Protein AF-A0A845LPB5-F1 (afdb_monomer_lite)

Radius of gyration: 17.61 Å; chains: 1; bounding box: 42×52×46 Å

pLDDT: mean 91.01, std 12.69, range [33.41, 98.81]

Structure (mmCIF, N/CA/C/O backbone):
data_AF-A0A845LPB5-F1
#
_entry.id   AF-A0A845LPB5-F1
#
loop_
_atom_site.group_PDB
_atom_site.id
_atom_site.type_symbol
_atom_site.label_atom_id
_atom_site.label_alt_id
_atom_site.label_comp_id
_atom_site.label_asym_id
_atom_site.label_entity_id
_atom_site.label_seq_id
_atom_site.pdbx_PDB_ins_code
_atom_site.Cartn_x
_atom_site.Cartn_y
_atom_site.Cartn_z
_atom_site.occupancy
_atom_site.B_iso_or_equiv
_atom_site.auth_seq_id
_atom_site.auth_comp_id
_atom_site.auth_asym_id
_atom_site.auth_atom_id
_atom_site.pdbx_PDB_model_num
ATOM 1 N N . MET A 1 1 ? -1.630 33.273 0.668 1.00 34.94 1 MET A N 1
ATOM 2 C CA . MET A 1 1 ? -2.580 32.586 1.562 1.00 34.94 1 MET A CA 1
ATOM 3 C C . MET A 1 1 ? -3.634 31.962 0.665 1.00 34.94 1 MET A C 1
ATOM 5 O O . MET A 1 1 ? -4.550 32.654 0.253 1.00 34.94 1 MET A O 1
ATOM 9 N N . PHE A 1 2 ? -3.402 30.724 0.232 1.00 33.41 2 PHE A N 1
ATOM 10 C CA . PHE A 1 2 ? -4.344 29.956 -0.581 1.00 33.41 2 PHE A CA 1
ATOM 11 C C . PHE A 1 2 ? -4.659 28.694 0.215 1.00 33.41 2 PHE A C 1
ATOM 13 O O . PHE A 1 2 ? -3.790 27.838 0.361 1.00 33.41 2 PHE A O 1
ATOM 20 N N . ASP A 1 3 ? -5.860 28.638 0.786 1.00 35.84 3 ASP A N 1
ATOM 21 C CA . ASP A 1 3 ? -6.420 27.406 1.334 1.00 35.84 3 ASP A CA 1
ATOM 22 C C . ASP A 1 3 ? -6.853 26.537 0.151 1.00 35.84 3 ASP A C 1
ATOM 24 O O . ASP A 1 3 ? -7.754 26.897 -0.611 1.00 35.84 3 ASP A O 1
ATOM 28 N N . ILE A 1 4 ? -6.167 25.411 -0.032 1.00 41.59 4 ILE A N 1
ATOM 29 C CA . ILE A 1 4 ? -6.581 24.357 -0.954 1.00 41.59 4 ILE A CA 1
ATOM 30 C C . ILE A 1 4 ? -7.762 23.659 -0.278 1.00 41.59 4 ILE A C 1
ATOM 32 O O . ILE A 1 4 ? -7.587 22.893 0.669 1.00 41.59 4 ILE A O 1
ATOM 36 N N . LEU A 1 5 ? -8.976 23.962 -0.736 1.00 38.16 5 LEU A N 1
ATOM 37 C CA . LEU A 1 5 ? -10.185 23.251 -0.331 1.00 38.16 5 LEU A CA 1
ATOM 38 C C . LEU A 1 5 ? -10.078 21.799 -0.812 1.00 38.16 5 LEU A C 1
ATOM 40 O O . LEU A 1 5 ? -10.318 21.497 -1.980 1.00 38.16 5 LEU A O 1
ATOM 44 N N . GLY A 1 6 ? -9.676 20.910 0.097 1.00 45.50 6 GLY A N 1
ATOM 45 C CA . GLY A 1 6 ? -9.754 19.467 -0.102 1.00 45.50 6 GLY A CA 1
ATOM 46 C C . GLY A 1 6 ? -11.208 18.995 -0.266 1.00 45.50 6 GLY A C 1
ATOM 47 O O . GLY A 1 6 ? -12.142 19.716 0.101 1.00 45.50 6 GLY A O 1
ATOM 48 N N . PRO A 1 7 ? -11.422 17.793 -0.825 1.00 40.03 7 PRO A N 1
ATOM 49 C CA . PRO A 1 7 ? -12.756 17.256 -1.083 1.00 40.03 7 PRO A CA 1
ATOM 50 C C . PRO A 1 7 ? -13.595 17.153 0.200 1.00 40.03 7 PRO A C 1
ATOM 52 O O . PRO A 1 7 ? -13.071 16.926 1.291 1.00 40.03 7 PRO A O 1
ATOM 55 N N . VAL A 1 8 ? -14.916 17.305 0.060 1.00 40.09 8 VAL A N 1
ATOM 56 C CA . VAL A 1 8 ? -15.889 17.198 1.158 1.00 40.09 8 VAL A CA 1
ATOM 57 C C . VAL A 1 8 ? -15.812 15.789 1.758 1.00 40.09 8 VAL A C 1
ATOM 59 O O . VAL A 1 8 ? -16.227 14.816 1.132 1.00 40.09 8 VAL A O 1
ATOM 62 N N . MET A 1 9 ? -15.233 15.669 2.957 1.00 48.91 9 MET A N 1
ATOM 63 C CA . MET A 1 9 ? -15.035 14.387 3.639 1.00 48.91 9 MET A CA 1
ATOM 64 C C . MET A 1 9 ? -16.275 13.972 4.435 1.00 48.91 9 MET A C 1
ATOM 66 O O . MET A 1 9 ? -16.836 14.764 5.192 1.00 48.91 9 MET A O 1
ATOM 70 N N . ILE A 1 10 ? -16.650 12.696 4.330 1.00 46.53 10 ILE A N 1
ATOM 71 C CA . ILE A 1 10 ? -17.660 12.058 5.179 1.00 46.53 10 ILE A CA 1
ATOM 72 C C . ILE A 1 10 ? -16.924 11.428 6.368 1.00 46.53 10 ILE A C 1
ATOM 74 O O . ILE A 1 10 ? -16.517 10.271 6.337 1.00 46.53 10 ILE A O 1
ATOM 78 N N . GLY A 1 11 ? -16.684 12.221 7.414 1.00 51.41 11 GLY A N 1
ATOM 79 C CA . GLY A 1 11 ? -16.078 11.746 8.659 1.00 51.41 11 GLY A CA 1
ATOM 80 C C . GLY A 1 11 ? -15.577 12.886 9.553 1.00 51.41 11 GLY A C 1
ATOM 81 O O . GLY A 1 11 ? -15.167 13.925 9.042 1.00 51.41 11 GLY A O 1
ATOM 82 N N . PRO A 1 12 ? -15.583 12.722 10.887 1.00 57.81 12 PRO A N 1
ATOM 83 C CA . PRO A 1 12 ? -15.216 13.785 11.828 1.00 57.81 12 PRO A CA 1
ATOM 84 C C . PRO A 1 12 ? -13.714 14.127 11.817 1.00 57.81 12 PRO A C 1
ATOM 86 O O . PRO A 1 12 ? -13.323 15.149 12.377 1.00 57.81 12 PRO A O 1
ATOM 89 N N . SER A 1 13 ? -12.862 13.284 11.212 1.00 72.25 13 SER A N 1
ATOM 90 C CA . SER A 1 13 ? -11.403 13.439 11.209 1.00 72.25 13 SER A CA 1
ATOM 91 C C . SER A 1 13 ? -10.760 12.962 9.900 1.00 72.25 13 SER A C 1
ATOM 93 O O . SER A 1 13 ? -10.829 11.787 9.538 1.00 72.25 13 SER A O 1
ATOM 95 N N . SER A 1 14 ? -10.060 13.865 9.208 1.00 78.06 14 SER A N 1
ATOM 96 C CA . SER A 1 14 ? -9.368 13.570 7.945 1.00 78.06 14 SER A CA 1
ATOM 97 C C . SER A 1 14 ? -8.226 12.558 8.089 1.00 78.06 14 SER A C 1
ATOM 99 O O . SER A 1 14 ? -8.000 11.748 7.195 1.00 78.06 14 SER A O 1
ATOM 101 N N . SER A 1 15 ? -7.516 12.541 9.217 1.00 84.19 15 SER A N 1
ATOM 102 C CA . SER A 1 15 ? -6.437 11.574 9.456 1.00 84.19 15 SER A CA 1
ATOM 103 C C . SER A 1 15 ? -6.965 10.196 9.861 1.00 84.19 15 SER A C 1
ATOM 105 O O . SER A 1 15 ? -6.521 9.175 9.339 1.00 84.19 15 SER A O 1
ATOM 107 N N . HIS A 1 16 ? -7.935 10.157 10.775 1.00 91.44 16 HIS A N 1
ATOM 108 C CA . HIS A 1 16 ? -8.458 8.907 11.327 1.00 91.44 16 HIS A CA 1
ATOM 109 C C . HIS A 1 16 ? -9.460 8.199 10.422 1.00 91.44 16 HIS A C 1
ATOM 111 O O . HIS A 1 16 ? -9.640 6.995 10.584 1.00 91.44 16 HIS A O 1
ATOM 117 N N . THR A 1 17 ? -10.100 8.914 9.496 1.00 91.69 17 THR A N 1
ATOM 118 C CA . THR A 1 17 ? -11.054 8.332 8.547 1.00 91.69 17 THR A CA 1
ATOM 119 C C . THR A 1 17 ? -10.465 8.310 7.139 1.00 91.69 17 THR A C 1
ATOM 121 O O . THR A 1 17 ? -10.220 7.230 6.610 1.00 91.69 17 THR A O 1
ATOM 124 N N . ALA A 1 18 ? -10.159 9.464 6.536 1.00 92.69 18 ALA A N 1
ATOM 125 C CA . ALA A 1 18 ? -9.715 9.483 5.139 1.00 92.69 18 ALA A CA 1
ATOM 126 C C . ALA A 1 18 ? -8.319 8.867 4.952 1.00 92.69 18 ALA A C 1
ATOM 128 O O . ALA A 1 18 ? -8.139 7.998 4.099 1.00 92.69 18 ALA A O 1
ATOM 129 N N . GLY A 1 19 ? -7.350 9.235 5.797 1.00 95.06 19 GLY A N 1
ATOM 130 C CA . GLY A 1 19 ? -6.018 8.623 5.779 1.00 95.06 19 GLY A CA 1
ATOM 131 C C . GLY A 1 19 ? -6.071 7.112 6.032 1.00 95.06 19 GLY A C 1
ATOM 132 O O . GLY A 1 19 ? -5.461 6.329 5.309 1.00 95.06 19 GLY A O 1
ATOM 133 N N . ALA A 1 20 ? -6.871 6.684 7.008 1.00 96.81 20 ALA A N 1
ATOM 134 C CA . ALA A 1 20 ? -7.097 5.272 7.306 1.00 96.81 20 ALA A CA 1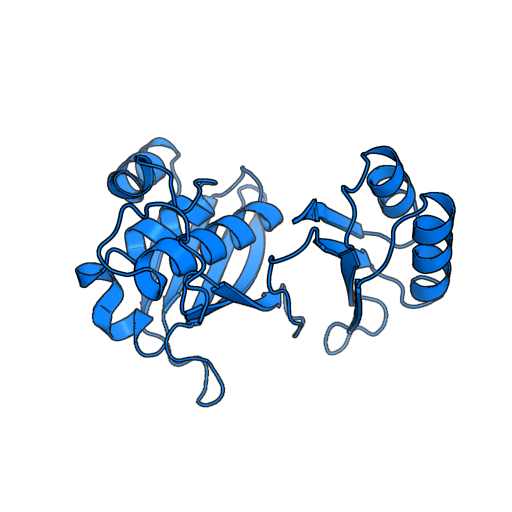
ATOM 135 C C . ALA A 1 20 ? -7.689 4.492 6.114 1.00 96.81 20 ALA A C 1
ATOM 137 O O . ALA A 1 20 ? -7.167 3.436 5.751 1.00 96.81 20 ALA A O 1
ATOM 138 N N . ALA A 1 21 ? -8.718 5.033 5.457 1.00 96.69 21 ALA A N 1
ATOM 139 C CA . ALA A 1 21 ? -9.314 4.430 4.267 1.00 96.69 21 ALA A CA 1
ATOM 140 C C . ALA A 1 21 ? -8.321 4.349 3.099 1.00 96.69 21 ALA A C 1
ATOM 142 O O . ALA A 1 21 ? -8.217 3.301 2.464 1.00 96.69 21 ALA A O 1
ATOM 143 N N . ARG A 1 22 ? -7.524 5.402 2.860 1.00 95.88 22 ARG A N 1
ATOM 144 C CA . ARG A 1 22 ? -6.473 5.393 1.827 1.00 95.88 22 ARG A CA 1
ATOM 145 C C . ARG A 1 22 ? -5.405 4.331 2.100 1.00 95.88 22 ARG A C 1
ATOM 147 O O . ARG A 1 22 ? -5.018 3.628 1.169 1.00 95.88 22 ARG A O 1
ATOM 154 N N . ILE A 1 23 ? -4.967 4.153 3.353 1.00 97.69 23 ILE A N 1
ATOM 155 C CA . ILE A 1 23 ? -4.016 3.084 3.718 1.00 97.69 23 ILE A CA 1
ATOM 156 C C . ILE A 1 23 ? -4.630 1.705 3.442 1.00 97.69 23 ILE A C 1
ATOM 158 O O . ILE A 1 23 ? -3.983 0.859 2.825 1.00 97.69 23 ILE A O 1
ATOM 162 N N . GLY A 1 24 ? -5.883 1.481 3.854 1.00 97.81 24 GLY A N 1
ATOM 163 C CA . GLY A 1 24 ? -6.587 0.226 3.583 1.00 97.81 24 GLY A CA 1
ATOM 164 C C . GLY A 1 24 ? -6.727 -0.049 2.083 1.00 97.81 24 GLY A C 1
ATOM 165 O O . GLY A 1 24 ? -6.426 -1.148 1.625 1.00 97.81 24 GLY A O 1
ATOM 166 N N . LYS A 1 25 ? -7.100 0.969 1.301 1.00 96.19 25 LYS A N 1
ATOM 167 C CA . LYS A 1 25 ? -7.238 0.879 -0.160 1.00 96.19 25 LYS A CA 1
ATOM 168 C C . LYS A 1 25 ? -5.914 0.583 -0.849 1.00 96.19 25 LYS A C 1
ATOM 170 O O . LYS A 1 25 ? -5.876 -0.159 -1.827 1.00 96.19 25 LYS A O 1
ATOM 175 N N . MET A 1 26 ? -4.819 1.111 -0.314 1.00 95.38 26 MET A N 1
ATOM 176 C CA . MET A 1 26 ? -3.486 0.762 -0.781 1.00 95.38 26 MET A CA 1
ATOM 177 C C . MET A 1 26 ? -3.180 -0.717 -0.550 1.00 95.38 26 MET A C 1
ATOM 179 O O . MET A 1 26 ? -2.726 -1.404 -1.461 1.00 95.38 26 MET A O 1
ATOM 183 N N . ALA A 1 27 ? -3.493 -1.234 0.640 1.00 96.88 27 ALA A N 1
ATOM 184 C CA . ALA A 1 27 ? -3.350 -2.656 0.931 1.00 96.88 27 ALA A CA 1
ATOM 185 C C . ALA A 1 27 ? -4.230 -3.519 0.005 1.00 96.88 27 ALA A C 1
ATOM 187 O O . ALA A 1 27 ? -3.758 -4.545 -0.480 1.00 96.88 27 ALA A O 1
ATOM 188 N N . HIS A 1 28 ? -5.447 -3.069 -0.327 1.00 96.81 28 HIS A N 1
ATOM 189 C CA . HIS A 1 28 ? -6.308 -3.721 -1.318 1.00 96.81 28 HIS A CA 1
ATOM 190 C C . HIS A 1 28 ? -5.685 -3.753 -2.721 1.00 96.81 28 HIS A C 1
ATOM 192 O O . HIS A 1 28 ? -5.721 -4.794 -3.363 1.00 96.81 28 HIS A O 1
ATOM 198 N N . LYS A 1 29 ? -5.041 -2.675 -3.196 1.00 94.31 29 LYS A N 1
ATOM 199 C CA . LYS A 1 29 ? -4.356 -2.682 -4.508 1.00 94.31 29 LYS A CA 1
ATOM 200 C C . LYS A 1 29 ? -3.285 -3.766 -4.615 1.00 94.31 29 LYS A C 1
ATOM 202 O O . LYS A 1 29 ? -3.082 -4.319 -5.692 1.00 94.31 29 LYS A O 1
ATOM 207 N N . PHE A 1 30 ? -2.613 -4.071 -3.506 1.00 93.19 30 PHE A N 1
ATOM 208 C CA . PHE A 1 30 ? -1.674 -5.184 -3.452 1.00 93.19 30 PHE A CA 1
ATOM 209 C C . PHE A 1 30 ? -2.369 -6.521 -3.260 1.00 93.19 30 PHE A C 1
ATOM 211 O O . PHE A 1 30 ? -1.900 -7.497 -3.822 1.00 93.19 30 PHE A O 1
ATOM 218 N N . ALA A 1 31 ? -3.438 -6.599 -2.467 1.00 94.38 31 ALA A N 1
ATOM 219 C CA . ALA A 1 31 ? -4.115 -7.849 -2.144 1.00 94.38 31 ALA A CA 1
ATOM 220 C C . ALA A 1 31 ? -5.061 -8.349 -3.245 1.00 94.38 31 ALA A C 1
ATOM 222 O O . ALA A 1 31 ? -5.144 -9.551 -3.414 1.00 94.38 31 ALA A O 1
ATOM 223 N N . GLY A 1 32 ? -5.712 -7.482 -4.015 1.00 93.69 32 GLY A N 1
ATOM 224 C CA . GLY A 1 32 ? -6.795 -7.879 -4.914 1.00 93.69 32 GLY A CA 1
ATOM 225 C C . GLY A 1 32 ? -8.089 -8.225 -4.166 1.00 93.69 32 GLY A C 1
ATOM 226 O O . GLY A 1 32 ? -8.276 -7.856 -3.005 1.00 93.69 32 GLY A O 1
ATOM 227 N N . ASP A 1 33 ? -8.996 -8.921 -4.853 1.00 93.62 33 ASP A N 1
ATOM 228 C CA . ASP A 1 33 ? -10.347 -9.230 -4.357 1.00 93.62 33 ASP A CA 1
ATOM 229 C C . ASP A 1 33 ? -10.442 -10.535 -3.550 1.00 93.62 33 ASP A C 1
ATOM 231 O O . ASP A 1 33 ? -11.450 -10.794 -2.893 1.00 93.62 33 ASP A O 1
ATOM 235 N N . ASP A 1 34 ? -9.408 -11.372 -3.567 1.00 93.31 34 ASP A N 1
ATOM 236 C CA . ASP A 1 34 ? -9.406 -12.722 -3.002 1.00 93.31 34 ASP A CA 1
ATOM 237 C C . ASP A 1 34 ? -9.005 -12.750 -1.518 1.00 93.31 34 ASP A C 1
ATOM 239 O O . ASP A 1 34 ? -8.269 -13.622 -1.053 1.00 93.31 34 ASP A O 1
ATOM 243 N N . ILE A 1 35 ? -9.506 -11.786 -0.751 1.00 98.06 35 ILE A N 1
ATOM 244 C CA . ILE A 1 35 ? -9.185 -11.611 0.666 1.00 98.06 35 ILE A CA 1
ATOM 245 C C . ILE A 1 35 ? -9.960 -12.629 1.511 1.00 98.06 35 ILE A C 1
ATOM 247 O O . ILE A 1 35 ? -11.186 -12.663 1.493 1.00 98.06 35 ILE A O 1
ATOM 251 N N . LYS A 1 36 ? -9.243 -13.430 2.305 1.00 98.25 36 LYS A N 1
ATOM 252 C CA . LYS A 1 36 ? -9.814 -14.393 3.262 1.00 98.25 36 LYS A CA 1
ATOM 253 C C . LYS A 1 36 ? -9.916 -13.792 4.659 1.00 98.25 36 LYS A C 1
ATOM 255 O O . LYS A 1 36 ? -10.940 -13.929 5.330 1.00 98.25 36 LYS A O 1
ATOM 260 N N . SER A 1 37 ? -8.855 -13.125 5.106 1.00 98.69 37 SER A N 1
ATOM 261 C CA . SER A 1 37 ? -8.841 -12.451 6.400 1.00 98.69 37 SER A CA 1
ATOM 262 C C . SER A 1 37 ? -7.888 -11.264 6.441 1.00 98.69 37 SER A C 1
ATOM 264 O O . SER A 1 37 ? -6.934 -11.197 5.664 1.00 98.69 37 SER A O 1
ATOM 266 N N . VAL A 1 38 ? -8.118 -10.345 7.380 1.00 98.75 38 VAL A N 1
ATOM 267 C CA . VAL A 1 38 ? -7.238 -9.199 7.625 1.00 98.75 38 VAL A CA 1
ATOM 268 C C . VAL A 1 38 ? -7.033 -8.918 9.115 1.00 98.75 38 VAL A C 1
ATOM 270 O O . VAL A 1 38 ? -7.984 -8.759 9.874 1.00 98.75 38 VAL A O 1
ATOM 273 N N . ASP A 1 39 ? -5.776 -8.789 9.526 1.00 98.81 39 ASP A N 1
ATOM 274 C CA . ASP A 1 39 ? -5.398 -8.356 10.869 1.00 98.81 39 ASP A CA 1
ATOM 275 C C . ASP A 1 39 ? -4.828 -6.936 10.834 1.00 98.81 39 ASP A C 1
ATOM 277 O O . ASP A 1 39 ? -3.855 -6.646 10.128 1.00 98.81 39 ASP A O 1
ATOM 281 N N . PHE A 1 40 ? -5.421 -6.050 11.632 1.00 98.81 40 PHE A N 1
ATOM 282 C CA . PHE A 1 40 ? -4.981 -4.673 11.811 1.00 98.81 40 PHE A CA 1
ATOM 283 C C . PHE A 1 40 ? -4.278 -4.519 13.159 1.00 98.81 40 PHE A C 1
ATOM 285 O O . PHE A 1 40 ? -4.893 -4.664 14.215 1.00 98.81 40 PHE A O 1
ATOM 292 N N . TYR A 1 41 ? -3.000 -4.153 13.128 1.00 98.69 41 TYR A N 1
ATOM 293 C CA . TYR A 1 41 ? -2.228 -3.794 14.313 1.00 98.69 41 TYR A CA 1
ATOM 294 C C . TYR A 1 41 ? -2.050 -2.279 14.358 1.00 98.69 41 TYR A C 1
ATOM 296 O O . TYR A 1 41 ? -1.257 -1.707 13.606 1.00 98.69 41 TYR A O 1
ATOM 304 N N . LEU A 1 42 ? -2.825 -1.635 15.217 1.00 98.44 42 LEU A N 1
ATOM 305 C CA . LEU A 1 42 ? -2.917 -0.189 15.339 1.00 98.44 42 LEU A CA 1
ATOM 306 C C . LEU A 1 42 ? -1.841 0.323 16.293 1.00 98.44 42 LEU A C 1
ATOM 308 O O . LEU A 1 42 ? -1.658 -0.243 17.370 1.00 98.44 42 LEU A O 1
ATOM 312 N N . HIS A 1 43 ? -1.172 1.411 15.922 1.00 98.00 43 HIS A N 1
ATOM 313 C CA . HIS A 1 43 ? -0.137 2.050 16.729 1.00 98.00 43 HIS A CA 1
ATOM 314 C C . HIS A 1 43 ? -0.606 3.391 17.300 1.00 98.00 43 HIS A C 1
ATOM 316 O O . HIS A 1 43 ? -1.520 4.016 16.765 1.00 98.00 43 HIS A O 1
ATOM 322 N N . GLY A 1 44 ? 0.013 3.834 18.397 1.00 96.50 44 GLY A N 1
ATOM 323 C CA . GLY A 1 44 ? -0.113 5.195 18.919 1.00 96.50 44 GLY A CA 1
ATOM 324 C C . GLY A 1 44 ? -1.552 5.708 19.071 1.00 96.50 44 GLY A C 1
ATOM 325 O O . GLY A 1 44 ? -2.373 5.148 19.794 1.00 96.50 44 GLY A O 1
ATOM 326 N N . SER A 1 45 ? -1.845 6.828 18.416 1.00 94.69 45 SER A N 1
ATOM 327 C CA . SER A 1 45 ? -3.161 7.470 18.419 1.00 94.69 45 SER A CA 1
ATOM 328 C C . SER A 1 45 ? -4.229 6.626 17.711 1.00 94.69 45 SER A C 1
ATOM 330 O O . SER A 1 45 ? -5.369 6.584 18.185 1.00 94.69 45 SER A O 1
ATOM 332 N N . PHE A 1 46 ? -3.881 5.887 16.647 1.00 95.94 46 PHE A N 1
ATOM 333 C CA . PHE A 1 46 ? -4.808 4.934 16.019 1.00 95.94 46 PHE A CA 1
ATOM 334 C C . PHE A 1 46 ? -5.257 3.871 17.024 1.00 95.94 46 PHE A C 1
ATOM 336 O O . PHE A 1 46 ? -6.458 3.679 17.195 1.00 95.94 46 PHE A O 1
ATOM 343 N N . ALA A 1 47 ? -4.326 3.257 17.759 1.00 95.38 47 ALA A N 1
ATOM 344 C CA . ALA A 1 47 ? -4.648 2.264 18.791 1.00 95.38 47 ALA A CA 1
ATOM 345 C C . ALA A 1 47 ? -5.641 2.797 19.833 1.00 95.38 47 ALA A C 1
ATOM 347 O O . ALA A 1 47 ? -6.614 2.132 20.173 1.00 95.38 47 ALA A O 1
ATOM 348 N N . LYS A 1 48 ? -5.427 4.031 20.295 1.00 94.06 48 LYS A N 1
ATOM 349 C CA . LYS A 1 48 ? -6.186 4.612 21.411 1.00 94.06 48 LYS A CA 1
ATOM 350 C C . LYS A 1 48 ? -7.591 5.082 21.041 1.00 94.06 48 LYS A C 1
ATOM 352 O O . LYS A 1 48 ? -8.445 5.172 21.917 1.00 94.06 48 LYS A O 1
ATOM 357 N N . THR A 1 49 ? -7.830 5.445 19.780 1.00 92.81 49 THR A N 1
ATOM 358 C CA . THR A 1 49 ? -9.042 6.201 19.399 1.00 92.81 49 THR A CA 1
ATOM 359 C C . THR A 1 49 ? -9.823 5.611 18.228 1.00 92.81 49 THR A C 1
ATOM 361 O O . THR A 1 49 ? -10.848 6.179 17.845 1.00 92.81 49 THR A O 1
ATOM 364 N N . TYR A 1 50 ? -9.408 4.464 17.675 1.00 92.88 50 TYR A N 1
ATOM 365 C CA . TYR A 1 50 ? -9.962 3.960 16.414 1.00 92.88 50 TYR A CA 1
ATOM 366 C C . TYR A 1 50 ? -11.487 3.816 16.394 1.00 92.88 50 TYR A C 1
ATOM 368 O O . TYR A 1 50 ? -12.104 4.196 15.404 1.00 92.88 50 TYR A O 1
ATOM 376 N N . ARG A 1 51 ? -12.110 3.343 17.483 1.00 91.94 51 ARG A N 1
ATOM 377 C CA . ARG A 1 51 ? -13.576 3.192 17.559 1.00 91.94 51 ARG A CA 1
ATOM 378 C C . ARG A 1 51 ? -14.298 4.539 17.584 1.00 91.94 51 ARG A C 1
ATOM 380 O O . ARG A 1 51 ? -15.337 4.695 16.955 1.00 91.94 51 ARG A O 1
ATOM 387 N N . GLY A 1 52 ? -13.745 5.513 18.309 1.00 88.69 52 GLY A N 1
ATOM 388 C CA . GLY A 1 52 ? -14.348 6.839 18.472 1.00 88.69 52 GLY A CA 1
ATOM 389 C C . GLY A 1 52 ? -14.308 7.676 17.194 1.00 88.69 52 GLY A C 1
ATOM 390 O O . GLY A 1 52 ? -15.208 8.476 16.958 1.00 88.69 52 GLY A O 1
ATOM 391 N N . HIS A 1 53 ? -13.295 7.466 16.350 1.00 89.62 53 HIS A N 1
ATOM 392 C CA . HIS A 1 53 ? -13.136 8.174 15.075 1.00 89.62 53 HIS A CA 1
ATOM 393 C C . HIS A 1 53 ? -13.521 7.339 13.838 1.00 89.62 53 HIS A C 1
ATOM 395 O O . HIS A 1 53 ? -13.370 7.812 12.712 1.00 89.62 53 HIS A O 1
ATOM 401 N N . GLY A 1 54 ? -14.002 6.103 14.018 1.00 93.25 54 GLY A N 1
ATOM 402 C CA . GLY A 1 54 ? -14.362 5.201 12.916 1.00 93.25 54 GLY A CA 1
ATOM 403 C C . GLY A 1 54 ? -13.174 4.736 12.063 1.00 93.25 54 GLY A C 1
ATOM 404 O O . GLY A 1 54 ? -13.348 4.408 10.890 1.00 93.25 54 GLY A O 1
ATOM 405 N N . THR A 1 55 ? -11.961 4.731 12.623 1.00 95.88 55 THR A N 1
ATOM 406 C CA . THR A 1 55 ? -10.736 4.283 11.942 1.00 95.88 55 THR A CA 1
ATOM 407 C C . THR A 1 55 ? -10.784 2.796 11.607 1.00 95.88 55 THR A C 1
ATOM 409 O O . THR A 1 55 ? -10.289 2.400 10.558 1.00 95.88 55 THR A O 1
ATOM 412 N N . ASP A 1 56 ? -11.405 1.972 12.454 1.00 97.50 56 ASP A N 1
ATOM 413 C CA . ASP A 1 56 ? -11.646 0.551 12.167 1.00 97.50 56 ASP A CA 1
ATOM 414 C C . ASP A 1 56 ? -12.470 0.358 10.895 1.00 97.50 56 ASP A C 1
ATOM 416 O O . ASP A 1 56 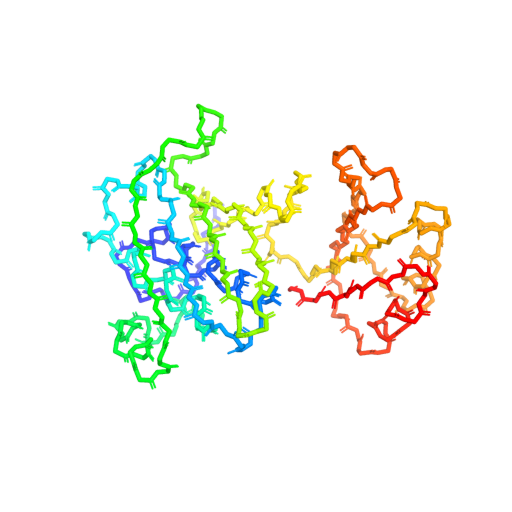? -12.063 -0.360 9.981 1.00 97.50 56 ASP A O 1
ATOM 420 N N . LYS A 1 57 ? -13.607 1.049 10.819 1.00 96.94 57 LYS A N 1
ATOM 421 C CA . LYS A 1 57 ? -14.494 1.024 9.660 1.00 96.94 57 LYS A CA 1
ATOM 422 C C . LYS A 1 57 ? -13.781 1.510 8.406 1.00 96.94 57 LYS A C 1
ATOM 424 O O . LYS A 1 57 ? -13.854 0.849 7.378 1.00 96.94 57 LYS A O 1
ATOM 429 N N . ALA A 1 58 ? -13.054 2.623 8.503 1.00 96.94 58 ALA A N 1
ATOM 430 C CA . ALA A 1 58 ? -12.302 3.183 7.387 1.00 96.94 58 ALA A CA 1
ATOM 431 C C . ALA A 1 58 ? -11.215 2.226 6.871 1.00 96.94 58 ALA A C 1
ATOM 433 O O . ALA A 1 58 ? -11.138 1.985 5.668 1.00 96.94 58 ALA A O 1
ATOM 434 N N . LEU A 1 59 ? -10.416 1.639 7.767 1.00 98.38 59 LEU A N 1
ATOM 435 C CA . LEU A 1 59 ? -9.379 0.669 7.406 1.00 98.38 59 LEU A CA 1
ATOM 436 C C . LEU A 1 59 ? -9.966 -0.561 6.718 1.00 98.38 59 LEU A C 1
ATOM 438 O O . LEU A 1 59 ? -9.490 -0.950 5.651 1.00 98.38 59 LEU A O 1
ATOM 442 N N . LEU A 1 60 ? -11.006 -1.154 7.310 1.00 98.56 60 LEU A N 1
ATOM 443 C CA . LEU A 1 60 ? -11.647 -2.334 6.745 1.00 98.56 60 LEU A CA 1
ATOM 444 C C . LEU A 1 60 ? -12.303 -2.018 5.400 1.00 98.56 60 LEU A C 1
ATOM 446 O O . LEU A 1 60 ? -12.098 -2.758 4.446 1.00 98.56 60 LEU A O 1
ATOM 450 N N . ALA A 1 61 ? -13.024 -0.900 5.289 1.00 98.00 61 ALA A N 1
ATOM 451 C CA . ALA A 1 61 ? -13.619 -0.468 4.028 1.00 98.00 61 ALA A CA 1
ATOM 452 C C . ALA A 1 61 ? -12.564 -0.291 2.930 1.00 98.00 61 ALA A C 1
ATOM 454 O O . ALA A 1 61 ? -12.756 -0.774 1.816 1.00 98.00 61 ALA A O 1
ATOM 455 N N . GLY A 1 62 ? -11.435 0.340 3.266 1.00 97.88 62 GLY A N 1
ATOM 456 C CA . GLY A 1 62 ? -10.295 0.474 2.369 1.00 97.88 62 GLY A CA 1
ATOM 457 C C . GLY A 1 62 ? -9.785 -0.881 1.887 1.00 97.88 62 GLY A C 1
ATOM 458 O O . GLY A 1 62 ? -9.649 -1.093 0.686 1.00 97.88 62 GLY A O 1
ATOM 459 N N . VAL A 1 63 ? -9.564 -1.827 2.805 1.00 98.44 63 VAL A N 1
ATOM 460 C CA . VAL A 1 63 ? -9.120 -3.193 2.467 1.00 98.44 63 VAL A CA 1
ATOM 461 C C . VAL A 1 63 ? -10.138 -3.935 1.589 1.00 98.44 63 VAL A C 1
ATOM 463 O O . VAL A 1 63 ? -9.749 -4.739 0.748 1.00 98.44 63 VAL A O 1
ATOM 466 N N . LEU A 1 64 ? -11.430 -3.632 1.721 1.00 97.81 64 LEU A N 1
ATOM 467 C CA . LEU A 1 64 ? -12.499 -4.164 0.866 1.00 97.81 64 LEU A CA 1
ATOM 468 C C . LEU A 1 64 ? -12.627 -3.448 -0.497 1.00 97.81 64 LEU A C 1
ATOM 470 O O . LEU A 1 64 ? -13.519 -3.795 -1.279 1.00 97.81 64 LEU A O 1
ATOM 474 N N . GLY A 1 65 ? -11.765 -2.464 -0.773 1.00 96.81 65 GLY A N 1
ATOM 475 C CA . GLY A 1 65 ? -11.667 -1.742 -2.044 1.00 96.81 65 GLY A CA 1
ATOM 476 C C . GLY A 1 65 ? -12.364 -0.377 -2.081 1.00 96.81 65 GLY A C 1
ATOM 477 O O . GLY A 1 65 ? -12.351 0.289 -3.120 1.00 96.81 65 GLY A O 1
ATOM 478 N N . PHE A 1 66 ? -12.961 0.080 -0.978 1.00 96.62 66 PHE A N 1
ATOM 479 C CA . PHE A 1 66 ? -13.688 1.352 -0.937 1.00 96.62 66 PHE A CA 1
ATOM 480 C C . PHE A 1 66 ? -12.760 2.552 -0.706 1.00 96.62 66 PHE A C 1
ATOM 482 O O . PHE A 1 66 ? -11.745 2.465 -0.019 1.00 96.62 66 PHE A O 1
ATOM 489 N N . GLY A 1 67 ? -13.094 3.689 -1.322 1.00 93.19 67 GLY A N 1
ATOM 490 C CA . GLY A 1 67 ? -12.354 4.946 -1.159 1.00 93.19 67 GLY A CA 1
ATOM 491 C C . GLY A 1 67 ? -12.798 5.751 0.057 1.00 93.19 67 GLY A C 1
ATOM 492 O O . GLY A 1 67 ? -13.886 5.564 0.572 1.00 93.19 67 GLY A O 1
ATOM 493 N N . GLU A 1 68 ? -11.979 6.708 0.471 1.00 90.56 68 GLU A N 1
ATOM 494 C CA . GLU A 1 68 ? -12.203 7.618 1.597 1.00 90.56 68 GLU A CA 1
ATOM 495 C C . GLU A 1 68 ? -13.476 8.477 1.505 1.00 90.56 68 GLU A C 1
ATOM 497 O O . GLU A 1 68 ? -13.969 8.946 2.528 1.00 90.56 68 GLU A O 1
ATOM 502 N N . SE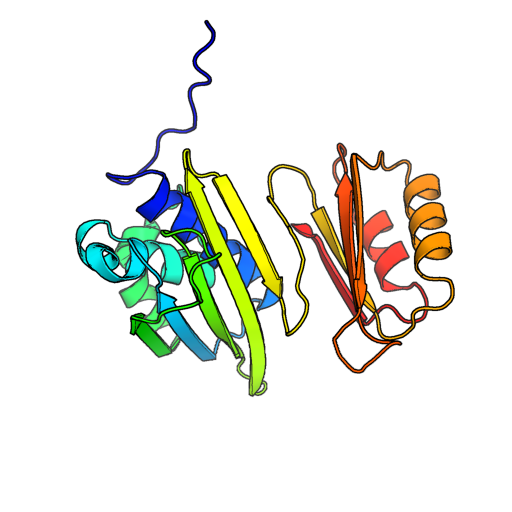R A 1 69 ? -14.006 8.683 0.298 1.00 89.56 69 SER A N 1
ATOM 503 C CA . SER A 1 69 ? -15.256 9.416 0.045 1.00 89.56 69 SER A CA 1
ATOM 504 C C . SER A 1 69 ? -16.459 8.492 -0.169 1.00 89.56 69 SER A C 1
ATOM 506 O O . SER A 1 69 ? -17.525 8.961 -0.556 1.00 89.56 69 SER A O 1
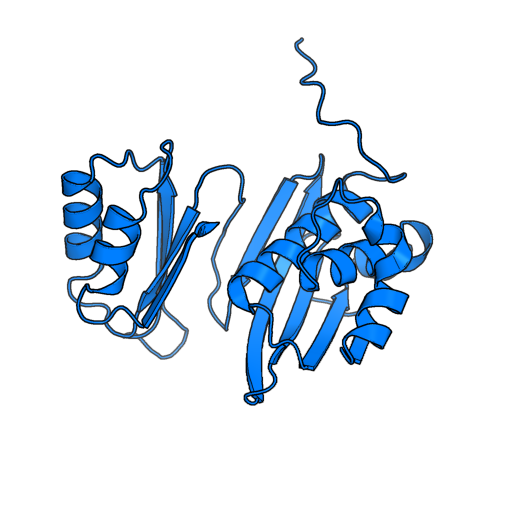ATOM 508 N N . ASP A 1 70 ? -16.293 7.182 0.018 1.00 92.44 70 ASP A N 1
ATOM 509 C CA . ASP A 1 70 ? -17.342 6.197 -0.223 1.00 92.44 70 ASP A CA 1
ATOM 510 C C . ASP A 1 70 ? -18.280 6.083 0.987 1.00 92.44 70 ASP A C 1
ATOM 512 O O . ASP A 1 70 ? -17.853 5.843 2.118 1.00 92.44 70 ASP A O 1
ATOM 516 N N . ASP A 1 71 ? -19.584 6.205 0.754 1.00 90.50 71 ASP A N 1
ATOM 517 C CA . ASP A 1 71 ? -20.589 6.109 1.814 1.00 90.50 71 ASP A CA 1
ATOM 518 C C . ASP A 1 71 ? -20.581 4.759 2.541 1.00 90.50 71 ASP A C 1
ATOM 520 O O . ASP A 1 71 ? -20.915 4.699 3.733 1.00 90.50 71 ASP A O 1
ATOM 524 N N . ARG A 1 72 ? -20.138 3.699 1.849 1.00 93.25 72 ARG A N 1
ATOM 525 C CA . ARG A 1 72 ? -20.069 2.320 2.356 1.00 93.25 72 ARG A CA 1
ATOM 526 C C . ARG A 1 72 ? -19.025 2.129 3.448 1.00 93.25 72 ARG A C 1
ATOM 528 O O . ARG A 1 72 ? -19.013 1.081 4.092 1.00 93.25 72 ARG A O 1
ATOM 535 N N . LEU A 1 73 ? -18.189 3.134 3.731 1.00 93.19 73 LEU A N 1
ATOM 536 C CA . LEU A 1 73 ? -17.293 3.120 4.892 1.00 93.19 73 LEU A CA 1
ATOM 537 C C . LEU A 1 73 ? -18.052 2.788 6.181 1.00 93.19 73 LEU A C 1
ATOM 539 O O . LEU A 1 73 ? -17.566 2.022 7.009 1.00 93.19 73 LEU A O 1
ATOM 543 N N . ARG A 1 74 ? -19.274 3.307 6.343 1.00 92.88 74 ARG A N 1
ATOM 544 C CA . ARG A 1 74 ? -20.083 3.085 7.551 1.00 92.88 74 ARG A CA 1
ATOM 545 C C . ARG A 1 74 ? -20.553 1.628 7.716 1.00 92.88 74 ARG A C 1
ATOM 547 O O . ARG A 1 74 ? -20.783 1.214 8.856 1.00 92.88 74 ARG A O 1
ATOM 554 N N . GLU A 1 75 ? -20.644 0.897 6.602 1.00 95.62 75 GLU A N 1
ATOM 555 C CA . GLU A 1 75 ? -21.162 -0.474 6.440 1.00 95.62 75 GLU A CA 1
ATOM 556 C C . GLU A 1 75 ? -20.041 -1.529 6.352 1.00 95.62 75 GLU A C 1
ATOM 558 O O . GLU A 1 75 ? -20.311 -2.708 6.138 1.00 95.62 75 GLU A O 1
ATOM 563 N N . ALA A 1 76 ? -18.773 -1.139 6.535 1.00 96.94 76 ALA A N 1
ATOM 564 C CA . ALA A 1 76 ? -17.608 -2.001 6.307 1.00 96.94 76 ALA A CA 1
ATOM 565 C C . ALA A 1 76 ? -17.699 -3.388 6.970 1.00 96.94 76 ALA A C 1
ATOM 567 O O . ALA A 1 76 ? -17.353 -4.392 6.352 1.00 96.94 76 ALA A O 1
ATOM 568 N N . PHE A 1 77 ? -18.183 -3.453 8.215 1.00 98.06 77 PHE A N 1
ATOM 569 C CA . PHE A 1 77 ? -18.334 -4.709 8.959 1.00 98.06 77 PHE A CA 1
ATOM 570 C C . PHE A 1 77 ? -19.409 -5.624 8.363 1.00 98.06 77 PHE A C 1
ATOM 572 O O . PHE A 1 77 ? -19.204 -6.832 8.260 1.00 98.06 77 PHE A O 1
ATOM 579 N N . GLU A 1 78 ? -20.537 -5.053 7.941 1.00 98.25 78 GLU A N 1
ATOM 580 C CA . GLU A 1 78 ? -21.632 -5.796 7.314 1.00 98.25 78 GLU A CA 1
ATOM 581 C C . GLU A 1 78 ? -21.193 -6.337 5.953 1.00 98.25 78 GLU A C 1
ATOM 583 O O . GLU A 1 78 ? -21.402 -7.512 5.654 1.00 98.25 78 GLU A O 1
ATOM 588 N N . ILE A 1 79 ? -20.497 -5.514 5.165 1.00 97.81 79 ILE A N 1
ATOM 589 C CA . ILE A 1 79 ? -19.957 -5.915 3.863 1.00 97.81 79 ILE A CA 1
ATOM 590 C C . ILE A 1 79 ? -18.889 -7.003 4.028 1.00 97.81 79 ILE A C 1
ATOM 592 O O . ILE A 1 79 ? -18.896 -7.975 3.274 1.00 97.81 79 ILE A O 1
ATOM 596 N N . ALA A 1 80 ? -17.994 -6.886 5.015 1.00 98.06 80 ALA A N 1
ATOM 597 C CA . ALA A 1 80 ? -17.011 -7.930 5.310 1.00 98.06 80 ALA A CA 1
ATOM 598 C C . ALA A 1 80 ? -17.694 -9.262 5.646 1.00 98.06 80 ALA A C 1
ATOM 600 O O . ALA A 1 80 ? -17.329 -10.292 5.081 1.00 98.06 80 ALA A O 1
ATOM 601 N N . ALA A 1 81 ? -18.727 -9.238 6.495 1.00 98.00 81 ALA A N 1
ATOM 602 C CA . ALA A 1 81 ? -19.496 -10.428 6.846 1.00 98.00 81 ALA A CA 1
ATOM 603 C C . ALA A 1 81 ? -20.199 -11.044 5.624 1.00 98.00 81 ALA A C 1
ATOM 605 O O . ALA A 1 81 ? -20.122 -12.254 5.421 1.00 98.00 81 ALA A O 1
ATOM 606 N N . GLN A 1 82 ? -20.821 -10.222 4.771 1.00 97.81 82 GLN A N 1
ATOM 607 C CA . GLN A 1 82 ? -21.458 -10.673 3.525 1.00 97.81 82 GLN A CA 1
ATOM 608 C C . GLN A 1 82 ? -20.458 -11.301 2.547 1.00 97.81 82 GLN A C 1
ATOM 610 O O . GLN A 1 82 ? -20.793 -12.262 1.858 1.00 97.81 82 GLN A O 1
ATOM 615 N N . ARG A 1 83 ? -19.227 -10.779 2.495 1.00 97.06 83 ARG A N 1
ATOM 616 C CA . ARG A 1 83 ? -18.137 -11.312 1.663 1.00 97.06 83 ARG A CA 1
ATOM 617 C C . ARG A 1 83 ? -17.377 -12.472 2.316 1.00 97.06 83 ARG A C 1
ATOM 619 O O . ARG A 1 83 ? -16.480 -13.020 1.688 1.00 97.06 83 ARG A O 1
ATOM 626 N N . GLY A 1 84 ? -17.707 -12.845 3.554 1.00 97.56 84 GLY A N 1
ATOM 627 C CA . GLY A 1 84 ? -17.004 -13.898 4.291 1.00 97.56 84 GLY A CA 1
ATOM 628 C C . GLY A 1 84 ? -15.565 -13.540 4.688 1.00 97.56 84 GLY A C 1
ATOM 629 O O . GLY A 1 84 ? -14.764 -14.439 4.929 1.00 97.56 84 GLY A O 1
ATOM 630 N N . VAL A 1 85 ? -15.229 -12.248 4.759 1.00 98.44 85 VAL A N 1
ATOM 631 C CA . VAL A 1 85 ? -13.897 -11.764 5.144 1.00 98.44 85 VAL A CA 1
ATOM 632 C C . VAL A 1 85 ? -13.805 -11.674 6.665 1.00 98.44 85 VAL A C 1
ATOM 634 O O . VAL A 1 85 ? -14.478 -10.852 7.290 1.00 98.44 85 VAL A O 1
ATOM 637 N N . ALA A 1 86 ? -12.944 -12.490 7.273 1.00 98.56 86 ALA A N 1
ATOM 638 C CA . ALA A 1 86 ? -12.660 -12.393 8.704 1.00 98.56 86 ALA A CA 1
ATOM 639 C C . ALA A 1 86 ? -11.728 -11.206 9.001 1.00 98.56 86 ALA A C 1
ATOM 641 O O . ALA A 1 86 ? -10.837 -10.898 8.211 1.00 98.56 86 ALA A O 1
ATOM 642 N N . TYR A 1 87 ? -11.888 -10.545 10.148 1.00 98.62 87 TYR A N 1
ATOM 643 C CA . TYR A 1 87 ? -11.016 -9.427 10.508 1.00 98.62 87 TYR A CA 1
ATOM 644 C C . TYR A 1 87 ? -10.751 -9.320 12.010 1.00 98.62 87 TYR A C 1
ATOM 646 O O . TYR A 1 87 ? -11.584 -9.716 12.828 1.00 98.62 87 TYR A O 1
ATOM 654 N N . SER A 1 88 ? -9.603 -8.743 12.379 1.00 98.56 88 SER A N 1
ATOM 655 C CA . SER A 1 88 ? -9.274 -8.406 13.768 1.00 98.56 88 SER A CA 1
ATOM 656 C C . SER A 1 88 ? -8.581 -7.047 13.893 1.00 98.56 88 SER A C 1
ATOM 658 O O . SER A 1 88 ? -7.883 -6.600 12.984 1.00 98.56 88 SER A O 1
ATOM 660 N N . PHE A 1 89 ? -8.774 -6.386 15.037 1.00 98.56 89 PHE A N 1
ATOM 661 C CA . PHE A 1 89 ? -8.096 -5.139 15.397 1.00 98.56 89 PHE A CA 1
ATOM 662 C C . PHE A 1 89 ? -7.383 -5.326 16.730 1.00 98.56 89 PHE A C 1
ATOM 664 O O . PHE A 1 89 ? -8.000 -5.732 17.717 1.00 98.56 89 PHE A O 1
ATOM 671 N N . GLN A 1 90 ? -6.090 -5.027 16.758 1.00 98.00 90 GLN A N 1
ATOM 672 C CA . GLN A 1 90 ? -5.228 -5.211 17.919 1.00 98.00 90 GLN A CA 1
ATOM 673 C C . GLN A 1 90 ? -4.369 -3.968 18.122 1.00 98.00 90 GLN A C 1
ATOM 675 O O . GLN A 1 90 ? -3.870 -3.378 17.165 1.00 98.00 90 GLN A O 1
ATOM 680 N N . GLU A 1 91 ? -4.174 -3.572 19.372 1.00 97.75 91 GLU A N 1
ATOM 681 C CA . GLU A 1 91 ? -3.212 -2.527 19.704 1.00 97.75 91 GLU A CA 1
ATOM 682 C C . GLU A 1 91 ? -1.796 -3.103 19.649 1.00 97.75 91 GLU A C 1
ATOM 684 O O . GLU A 1 91 ? -1.545 -4.218 20.115 1.00 97.75 91 GLU A O 1
ATOM 689 N N . LYS A 1 92 ? -0.861 -2.355 19.063 1.00 97.12 92 LYS A N 1
ATOM 690 C CA . LYS A 1 92 ? 0.530 -2.776 18.953 1.00 97.12 92 LYS A CA 1
ATOM 691 C C . LYS A 1 92 ? 1.479 -1.591 18.909 1.00 97.12 92 LYS A C 1
ATOM 693 O O . LYS A 1 92 ? 1.310 -0.648 18.138 1.00 97.12 92 LYS A O 1
ATOM 698 N N . ASP A 1 93 ? 2.548 -1.691 19.684 1.00 96.50 93 ASP A N 1
ATOM 699 C CA . ASP A 1 93 ? 3.694 -0.819 19.503 1.00 96.50 93 ASP A CA 1
ATOM 700 C C . ASP A 1 93 ? 4.496 -1.261 18.265 1.00 96.50 93 ASP A C 1
ATOM 702 O O . ASP A 1 93 ? 4.929 -2.413 18.170 1.00 96.50 93 ASP A O 1
ATOM 706 N N . LEU A 1 94 ? 4.630 -0.365 17.284 1.00 96.00 94 LEU A N 1
ATOM 707 C CA . LEU A 1 94 ? 5.375 -0.593 16.045 1.00 96.00 94 LEU A CA 1
ATOM 708 C C . LEU A 1 94 ? 6.778 0.041 16.099 1.00 96.00 94 LEU A C 1
ATOM 710 O O . LEU A 1 94 ? 7.513 -0.049 15.117 1.00 96.00 94 LEU A O 1
ATOM 714 N N . GLY A 1 95 ? 7.157 0.622 17.242 1.00 94.56 95 GLY A N 1
ATOM 715 C CA . GLY A 1 95 ? 8.440 1.265 17.495 1.00 94.56 95 GLY A CA 1
ATOM 716 C C . GLY A 1 95 ? 8.349 2.790 17.516 1.00 94.56 95 GLY A C 1
ATOM 717 O O . GLY A 1 95 ? 7.541 3.393 16.814 1.00 94.56 95 GLY A O 1
ATOM 718 N N . ASP A 1 96 ? 9.247 3.414 18.277 1.00 90.31 96 ASP A N 1
ATOM 719 C CA . ASP A 1 96 ? 9.214 4.852 18.589 1.00 90.31 96 ASP A CA 1
ATOM 720 C C . ASP A 1 96 ? 9.380 5.782 17.377 1.00 90.31 96 ASP A C 1
ATOM 722 O O . ASP A 1 96 ? 9.009 6.952 17.425 1.00 90.31 96 ASP A O 1
ATOM 726 N N . LEU A 1 97 ? 9.961 5.277 16.285 1.00 91.88 97 LEU A N 1
ATOM 727 C CA . LEU A 1 97 ? 10.156 6.040 15.049 1.00 91.88 97 LEU A CA 1
ATOM 728 C C . LEU A 1 97 ? 8.916 6.030 14.143 1.00 91.88 97 LEU A C 1
ATOM 730 O O . LEU A 1 97 ? 8.908 6.717 13.120 1.00 91.88 97 LEU A O 1
ATOM 734 N N . MET A 1 98 ? 7.889 5.239 14.471 1.00 94.38 98 MET A N 1
ATOM 735 C CA . MET A 1 98 ? 6.645 5.218 13.709 1.00 94.38 98 MET A CA 1
ATOM 736 C C . MET A 1 98 ? 5.772 6.424 14.033 1.00 94.38 98 MET A C 1
ATOM 738 O O . MET A 1 98 ? 5.744 6.950 15.144 1.00 94.38 98 MET A O 1
ATOM 742 N N . HIS A 1 99 ? 5.021 6.866 13.028 1.00 96.19 99 HIS A N 1
ATOM 743 C CA . HIS A 1 99 ? 4.075 7.951 13.210 1.00 96.19 99 HIS A CA 1
ATOM 744 C C . HIS A 1 99 ? 2.949 7.505 14.165 1.00 96.19 99 HIS A C 1
ATOM 746 O O . HIS A 1 99 ? 2.468 6.379 14.057 1.00 96.19 99 HIS A O 1
ATOM 752 N N . PRO A 1 100 ? 2.420 8.365 15.053 1.00 95.38 100 PRO A N 1
ATOM 753 C CA . PRO A 1 100 ? 1.367 7.956 15.989 1.00 95.38 100 PRO A CA 1
ATOM 754 C C . PRO A 1 100 ? 0.097 7.413 15.318 1.00 95.38 100 PRO A C 1
ATOM 756 O O . PRO A 1 100 ? -0.662 6.685 15.945 1.00 95.38 100 PRO A O 1
ATOM 759 N N . ASN A 1 101 ? -0.143 7.760 14.055 1.00 96.62 101 ASN A N 1
ATOM 760 C CA . ASN A 1 101 ? -1.251 7.256 13.239 1.00 96.62 101 ASN A CA 1
ATOM 761 C C . ASN A 1 101 ? -0.781 6.173 12.255 1.00 96.62 101 ASN A C 1
ATOM 763 O O . ASN A 1 101 ? -1.052 6.272 11.055 1.00 96.62 101 ASN A O 1
ATOM 767 N N . SER A 1 102 ? -0.014 5.195 12.735 1.00 98.00 102 SER A N 1
ATOM 768 C CA . SER A 1 102 ? 0.427 4.050 11.937 1.00 98.00 102 SER A CA 1
ATOM 769 C C . SER A 1 102 ? -0.433 2.813 12.173 1.00 98.00 102 SER A C 1
ATOM 771 O O . SER A 1 102 ? -0.998 2.596 13.247 1.00 98.00 102 SER A O 1
ATOM 773 N N . VAL A 1 103 ? -0.493 1.965 11.154 1.00 98.62 103 VAL A N 1
ATOM 774 C CA . VAL A 1 103 ? -1.113 0.645 11.211 1.00 98.62 103 VAL A CA 1
ATOM 775 C C . VAL A 1 103 ? -0.277 -0.340 10.411 1.00 98.62 103 VAL A C 1
ATOM 777 O O . VAL A 1 103 ? 0.154 -0.044 9.295 1.00 98.62 103 VAL A O 1
ATOM 780 N N . LYS A 1 104 ? -0.071 -1.530 10.972 1.00 98.75 104 LYS A N 1
ATOM 781 C CA . LYS A 1 104 ? 0.356 -2.699 10.207 1.00 98.75 104 LYS A CA 1
ATOM 782 C C . LYS A 1 104 ? -0.885 -3.487 9.803 1.00 98.75 104 LYS A C 1
ATOM 784 O O . LYS A 1 104 ? -1.681 -3.852 10.663 1.00 98.75 104 LYS A O 1
ATOM 789 N N . ILE A 1 105 ? -1.017 -3.769 8.516 1.00 98.75 105 ILE A N 1
ATOM 790 C CA . ILE A 1 105 ? -2.087 -4.576 7.937 1.00 98.75 105 ILE A CA 1
ATOM 791 C C . ILE A 1 105 ? -1.469 -5.889 7.463 1.00 98.75 105 ILE A C 1
ATOM 793 O O . ILE A 1 105 ? -0.478 -5.880 6.729 1.00 98.75 105 ILE A O 1
ATOM 797 N N . VAL A 1 106 ? -2.036 -7.009 7.898 1.00 98.69 106 VAL A N 1
ATOM 798 C CA . VAL A 1 106 ? -1.688 -8.348 7.414 1.00 98.69 106 VAL A CA 1
ATOM 799 C C . VAL A 1 106 ? -2.924 -8.926 6.750 1.00 98.69 106 VAL A C 1
ATOM 801 O O . VAL A 1 106 ? -3.903 -9.226 7.423 1.00 98.69 106 VAL A O 1
ATOM 804 N N . ILE A 1 107 ? -2.891 -9.040 5.428 1.00 98.69 107 ILE A N 1
ATOM 805 C CA . ILE A 1 107 ? -3.967 -9.627 4.635 1.00 98.69 107 ILE A CA 1
ATOM 806 C C . ILE A 1 107 ? -3.548 -11.036 4.254 1.00 98.69 107 ILE A C 1
ATOM 808 O O . ILE A 1 107 ? -2.477 -11.225 3.676 1.00 98.69 107 ILE A O 1
ATOM 812 N N . ARG A 1 108 ? -4.414 -12.007 4.531 1.00 98.50 108 ARG A N 1
ATOM 813 C CA . ARG A 1 108 ? -4.283 -13.371 4.030 1.00 98.50 108 ARG A CA 1
ATOM 814 C C . ARG A 1 108 ? -5.314 -13.599 2.938 1.00 98.50 108 ARG A C 1
ATOM 816 O O . ARG A 1 108 ? -6.501 -13.321 3.129 1.00 98.50 108 ARG A O 1
ATOM 823 N N . ARG A 1 109 ? -4.854 -14.091 1.796 1.00 97.88 109 ARG A N 1
ATOM 824 C CA . ARG A 1 109 ? -5.692 -14.388 0.637 1.00 97.88 109 ARG A CA 1
ATOM 825 C C . ARG A 1 109 ? -6.267 -15.799 0.694 1.00 97.88 109 ARG A C 1
ATOM 827 O O . ARG A 1 109 ? -5.897 -16.616 1.542 1.00 97.88 109 ARG A O 1
ATOM 834 N N . THR A 1 110 ? -7.205 -16.084 -0.202 1.00 96.06 110 THR A N 1
ATOM 835 C CA . THR A 1 110 ? -7.826 -17.412 -0.328 1.00 96.06 110 THR A CA 1
ATOM 836 C C . THR A 1 110 ? -6.846 -18.488 -0.793 1.00 96.06 110 THR A C 1
ATOM 838 O O . THR A 1 110 ? -7.001 -19.639 -0.390 1.00 96.06 110 THR A O 1
ATOM 841 N N . ASP A 1 111 ? -5.809 -18.109 -1.546 1.00 95.81 111 ASP A N 1
ATOM 842 C CA . ASP A 1 111 ? -4.695 -18.974 -1.958 1.00 95.81 111 ASP A CA 1
ATOM 843 C C . ASP A 1 111 ? -3.609 -19.142 -0.876 1.00 95.81 111 ASP A C 1
ATOM 845 O O . ASP A 1 111 ? -2.540 -19.689 -1.145 1.00 95.81 111 ASP A O 1
ATOM 849 N N . ASP A 1 112 ? -3.878 -18.664 0.346 1.00 93.88 112 ASP A N 1
ATOM 850 C CA . ASP A 1 112 ? -2.981 -18.681 1.502 1.00 93.88 112 ASP A CA 1
ATOM 851 C C . ASP A 1 112 ? -1.712 -17.813 1.377 1.00 93.88 112 ASP A C 1
ATOM 853 O O . ASP A 1 112 ? -0.896 -17.795 2.308 1.00 93.88 112 ASP A O 1
ATOM 857 N N . SER A 1 113 ? -1.562 -17.041 0.295 1.00 94.38 113 SER A N 1
ATOM 858 C CA . SER A 1 113 ? -0.537 -16.002 0.203 1.00 94.38 113 SER A CA 1
ATOM 859 C C . SER A 1 113 ? -0.875 -14.794 1.088 1.00 94.38 113 SER A C 1
ATOM 861 O O . SER A 1 113 ? -2.021 -14.581 1.500 1.00 94.38 113 SER A O 1
ATOM 863 N N . GLU A 1 114 ? 0.151 -14.013 1.431 1.00 96.00 114 GLU A N 1
ATOM 864 C CA . GLU A 1 114 ? 0.028 -12.896 2.367 1.00 96.00 114 GLU A CA 1
ATOM 865 C C . GLU A 1 114 ? 0.542 -11.585 1.777 1.00 96.00 114 GLU A C 1
ATOM 867 O O . GLU A 1 114 ? 1.571 -11.540 1.097 1.00 96.00 114 GLU A O 1
ATOM 872 N N . VAL A 1 115 ? -0.158 -10.503 2.115 1.00 95.88 115 VAL A N 1
ATOM 873 C CA . VAL A 1 115 ? 0.289 -9.126 1.914 1.00 95.88 115 VAL A CA 1
ATOM 874 C C . VAL A 1 115 ? 0.459 -8.477 3.279 1.00 95.88 115 VAL A C 1
ATOM 876 O O . VAL A 1 115 ? -0.482 -8.394 4.068 1.00 95.88 115 VAL A O 1
ATOM 879 N N . VAL A 1 116 ? 1.667 -7.992 3.555 1.00 97.50 116 VAL A N 1
ATOM 880 C CA . VAL A 1 116 ? 1.998 -7.284 4.792 1.00 97.50 116 VAL A CA 1
ATOM 881 C C . VAL A 1 116 ? 2.406 -5.863 4.454 1.00 97.50 116 VAL A C 1
ATOM 883 O O . VAL A 1 116 ? 3.384 -5.651 3.741 1.00 97.50 116 VAL A O 1
ATOM 886 N N . LEU A 1 117 ? 1.692 -4.890 5.005 1.00 96.94 117 LEU A N 1
ATOM 887 C CA . LEU A 1 117 ? 1.923 -3.474 4.748 1.00 96.94 117 LEU A CA 1
ATOM 888 C C . LEU A 1 117 ? 1.956 -2.689 6.062 1.00 96.94 117 LEU A C 1
ATOM 890 O O . LEU A 1 117 ? 1.199 -2.995 6.982 1.00 96.94 117 LEU A O 1
ATOM 894 N N . ILE A 1 118 ? 2.809 -1.668 6.157 1.00 98.19 118 ILE A N 1
ATOM 895 C CA . ILE A 1 118 ? 2.740 -0.662 7.228 1.00 98.19 118 ILE A CA 1
ATOM 896 C C . ILE A 1 118 ? 2.512 0.701 6.593 1.00 98.19 118 ILE A C 1
ATOM 898 O O . ILE A 1 118 ? 3.292 1.133 5.745 1.00 98.19 118 ILE A O 1
ATOM 902 N N . GLY A 1 119 ? 1.438 1.366 7.008 1.00 97.75 119 GLY A N 1
ATOM 903 C CA . GLY A 1 119 ? 1.057 2.686 6.527 1.00 97.75 119 GLY A CA 1
ATOM 904 C C . GLY A 1 119 ? 0.858 3.665 7.673 1.00 97.75 119 GLY A C 1
ATOM 905 O O . GLY A 1 119 ? 0.497 3.272 8.781 1.00 97.75 119 GLY A O 1
ATOM 906 N N . SER A 1 120 ? 1.083 4.942 7.393 1.00 97.56 120 SER A N 1
ATOM 907 C CA . SER A 1 120 ? 0.952 6.044 8.341 1.00 97.56 120 SER A CA 1
ATOM 908 C C . SER A 1 120 ? 0.100 7.153 7.751 1.00 97.56 120 SER A C 1
ATOM 910 O O . SER A 1 120 ? 0.381 7.602 6.646 1.00 97.56 120 SER A O 1
ATOM 912 N N . SER A 1 121 ? -0.902 7.632 8.487 1.00 95.62 121 SER A N 1
ATOM 913 C CA . SER A 1 121 ? -1.642 8.840 8.110 1.00 95.62 121 SER A CA 1
ATOM 914 C C . SER A 1 121 ? -0.945 10.068 8.687 1.00 95.62 121 SER A C 1
ATOM 916 O O . SER A 1 121 ? -1.000 10.292 9.897 1.00 95.62 121 SER A O 1
ATOM 918 N N . ILE A 1 122 ? -0.364 10.902 7.830 1.00 92.94 122 ILE A N 1
ATOM 919 C CA . ILE A 1 122 ? 0.468 12.053 8.224 1.00 92.94 122 ILE A CA 1
ATOM 920 C C . ILE A 1 122 ? -0.309 13.377 8.354 1.00 92.94 122 ILE A C 1
ATOM 922 O O . ILE A 1 122 ? 0.268 14.394 8.721 1.00 92.94 122 ILE A O 1
ATOM 926 N N . GLY A 1 123 ? -1.626 13.364 8.117 1.00 85.62 123 GLY A N 1
ATOM 927 C CA . GLY A 1 123 ? -2.506 14.532 8.274 1.00 85.62 123 GLY A CA 1
ATOM 928 C C . GLY A 1 123 ? -3.044 15.058 6.943 1.00 85.62 123 GLY A C 1
ATOM 929 O O . GLY A 1 123 ? -2.518 14.740 5.885 1.00 85.62 123 GLY A O 1
ATOM 930 N N . GLY A 1 124 ? -4.159 15.797 6.978 1.00 82.56 124 GLY A N 1
ATOM 931 C CA . GLY A 1 124 ? -4.812 16.314 5.762 1.00 82.56 124 GLY A CA 1
ATOM 932 C C . GLY A 1 124 ? -5.380 15.235 4.826 1.00 82.56 124 GLY A C 1
ATOM 933 O O . GLY A 1 124 ? -5.720 15.531 3.690 1.00 82.56 124 GLY A O 1
ATOM 934 N N . GLY A 1 125 ? -5.476 13.984 5.290 1.00 81.12 125 GLY A N 1
ATOM 935 C CA . GLY A 1 125 ? -5.796 12.825 4.455 1.00 81.12 125 GLY A CA 1
ATOM 936 C C . GLY A 1 125 ? -4.586 12.224 3.731 1.00 81.12 125 GLY A C 1
ATOM 937 O O . GLY A 1 125 ? -4.748 11.202 3.071 1.00 81.12 125 GLY A O 1
ATOM 938 N N . ASN A 1 126 ? -3.386 12.796 3.864 1.00 90.06 126 ASN A N 1
ATOM 939 C CA . ASN A 1 126 ? -2.162 12.255 3.274 1.00 90.06 126 ASN A CA 1
ATOM 940 C C . ASN A 1 126 ? -1.644 11.048 4.053 1.00 90.06 126 ASN A C 1
ATOM 942 O O . ASN A 1 126 ? -1.795 10.950 5.278 1.00 90.06 126 ASN A O 1
ATOM 946 N N . ILE A 1 127 ? -1.024 10.127 3.319 1.00 95.31 127 ILE A N 1
ATOM 947 C CA . ILE A 1 127 ? -0.536 8.858 3.844 1.00 95.31 127 ILE A CA 1
ATOM 948 C C . ILE A 1 127 ? 0.890 8.599 3.371 1.00 95.31 127 ILE A C 1
ATOM 950 O O . ILE A 1 127 ? 1.316 9.147 2.365 1.00 95.31 127 ILE A O 1
ATOM 954 N N . ASN A 1 128 ? 1.596 7.728 4.083 1.00 95.31 128 ASN A N 1
ATOM 955 C CA . ASN A 1 128 ? 2.845 7.127 3.636 1.00 95.31 128 ASN A CA 1
ATOM 956 C C . ASN A 1 128 ? 2.801 5.628 3.904 1.00 95.31 128 ASN A C 1
ATOM 958 O O . ASN A 1 128 ? 2.565 5.213 5.042 1.00 95.31 128 ASN A O 1
ATOM 962 N N . ILE A 1 129 ? 3.071 4.815 2.890 1.00 96.50 129 ILE A N 1
ATOM 963 C CA . ILE A 1 129 ? 3.391 3.400 3.076 1.00 96.50 129 ILE A CA 1
ATOM 964 C C . ILE A 1 129 ? 4.883 3.293 3.318 1.00 96.50 129 ILE A C 1
ATOM 966 O O . ILE A 1 129 ? 5.655 3.720 2.468 1.00 96.50 129 ILE A O 1
ATOM 970 N N . VAL A 1 130 ? 5.270 2.738 4.464 1.00 95.56 130 VAL A N 1
ATOM 971 C CA . VAL A 1 130 ? 6.674 2.674 4.905 1.00 95.56 130 VAL A CA 1
ATOM 972 C C . VAL A 1 130 ? 7.274 1.268 4.823 1.00 95.56 130 VAL A C 1
ATOM 974 O O . VAL A 1 130 ? 8.477 1.069 4.983 1.00 95.56 130 VAL A O 1
ATOM 977 N N . HIS A 1 131 ? 6.423 0.266 4.609 1.00 94.88 131 HIS A N 1
ATOM 978 C CA . HIS A 1 131 ? 6.833 -1.126 4.542 1.00 94.88 131 HIS A CA 1
ATOM 979 C C . HIS A 1 131 ? 5.863 -1.937 3.689 1.00 94.88 131 HIS A C 1
ATOM 981 O O . HIS A 1 131 ? 4.646 -1.799 3.841 1.00 94.88 131 HIS A O 1
ATOM 987 N N . LEU A 1 132 ? 6.399 -2.824 2.853 1.00 93.44 132 LEU A N 1
ATOM 988 C CA . LEU A 1 132 ? 5.639 -3.759 2.028 1.00 93.44 132 LEU A CA 1
ATOM 989 C C . LEU A 1 132 ? 6.380 -5.099 1.928 1.00 93.44 132 LEU A C 1
ATOM 991 O O . LEU A 1 132 ? 7.510 -5.155 1.454 1.00 93.44 132 LEU A O 1
ATOM 995 N N . ASN A 1 133 ? 5.738 -6.192 2.341 1.00 91.12 133 ASN A N 1
ATOM 996 C CA . ASN A 1 133 ? 6.214 -7.573 2.183 1.00 91.12 133 ASN A CA 1
ATOM 997 C C . ASN A 1 133 ? 7.682 -7.809 2.605 1.00 91.12 133 ASN A C 1
ATOM 999 O O . ASN A 1 133 ? 8.428 -8.536 1.944 1.00 91.12 133 ASN A O 1
ATOM 1003 N N . GLY A 1 134 ? 8.103 -7.215 3.726 1.00 89.00 134 GLY A N 1
ATOM 1004 C CA . GLY A 1 134 ? 9.463 -7.357 4.256 1.00 89.00 134 GLY A CA 1
ATOM 1005 C C . GLY A 1 134 ? 10.470 -6.335 3.719 1.00 89.00 134 GLY A C 1
ATOM 1006 O O . GLY A 1 134 ? 11.652 -6.438 4.047 1.00 89.00 134 GLY A O 1
ATOM 1007 N N . ILE A 1 135 ? 10.024 -5.373 2.910 1.00 90.19 135 ILE A N 1
ATOM 1008 C CA . ILE A 1 135 ? 10.853 -4.333 2.299 1.00 90.19 135 ILE A CA 1
ATOM 1009 C C . ILE A 1 135 ? 10.454 -2.979 2.883 1.00 90.19 135 ILE A C 1
ATOM 1011 O O . ILE A 1 135 ? 9.280 -2.611 2.859 1.00 90.19 135 ILE A O 1
ATOM 1015 N N . ASP A 1 136 ? 11.442 -2.252 3.401 1.00 91.25 136 ASP A N 1
ATOM 1016 C CA . ASP A 1 136 ? 11.285 -0.874 3.865 1.00 91.25 136 ASP A CA 1
ATOM 1017 C C . ASP A 1 136 ? 11.349 0.052 2.638 1.00 91.25 136 ASP A C 1
ATOM 1019 O O . ASP A 1 136 ? 12.279 -0.058 1.841 1.00 91.25 136 ASP A O 1
ATOM 1023 N N . LEU A 1 137 ? 10.343 0.906 2.447 1.00 91.56 137 LEU A N 1
ATOM 1024 C CA . LEU A 1 137 ? 10.202 1.799 1.285 1.00 91.56 137 LEU A CA 1
ATOM 1025 C C . LEU A 1 137 ? 9.337 3.009 1.653 1.00 91.56 137 LEU A C 1
ATOM 1027 O O . LEU A 1 137 ? 8.811 3.039 2.753 1.00 91.56 137 LEU A O 1
ATOM 1031 N N . THR A 1 138 ? 9.144 3.975 0.753 1.00 91.38 138 THR A N 1
ATOM 1032 C CA . THR A 1 138 ? 8.181 5.071 0.962 1.00 91.38 138 THR A CA 1
ATOM 1033 C C . THR A 1 138 ? 7.309 5.242 -0.275 1.00 91.38 138 THR A C 1
ATOM 1035 O O . THR A 1 138 ? 7.841 5.388 -1.371 1.00 91.38 138 THR A O 1
ATOM 1038 N N . ILE A 1 139 ? 5.984 5.233 -0.097 1.00 91.75 139 ILE A N 1
ATOM 1039 C CA . ILE A 1 139 ? 4.997 5.580 -1.136 1.00 91.75 139 ILE A CA 1
ATOM 1040 C C . ILE A 1 139 ? 3.994 6.564 -0.539 1.00 91.75 139 ILE A C 1
ATOM 1042 O O . ILE A 1 139 ? 3.325 6.224 0.441 1.00 91.75 139 ILE A O 1
ATOM 1046 N N . SER A 1 140 ? 3.861 7.743 -1.144 1.00 87.50 140 SER A N 1
ATOM 1047 C CA . SER A 1 140 ? 2.885 8.763 -0.729 1.00 87.50 140 SER A CA 1
ATOM 1048 C C . SER A 1 140 ? 1.490 8.515 -1.326 1.00 87.50 140 SER A C 1
ATOM 1050 O O . SER A 1 140 ? 0.463 8.749 -0.685 1.00 87.50 140 SER A O 1
ATOM 1052 N N . GLY A 1 141 ? 1.446 8.008 -2.565 1.00 84.19 141 GLY A N 1
ATOM 1053 C CA . GLY A 1 141 ? 0.219 7.905 -3.357 1.00 84.19 141 GLY A CA 1
ATOM 1054 C C . GLY A 1 141 ? -0.356 9.268 -3.762 1.00 84.19 141 GLY A C 1
ATOM 1055 O O . GLY A 1 141 ? -1.572 9.377 -3.930 1.00 84.19 141 GLY A O 1
ATOM 1056 N N . GLU A 1 142 ? 0.481 10.310 -3.840 1.00 88.12 142 GLU A N 1
ATOM 1057 C CA . GLU A 1 142 ? 0.106 11.641 -4.351 1.00 88.12 142 GLU A CA 1
ATOM 1058 C C . GLU A 1 142 ? 0.124 11.703 -5.884 1.00 88.12 142 GLU A C 1
ATOM 1060 O O . GLU A 1 142 ? -0.727 12.357 -6.483 1.00 88.12 142 GLU A O 1
ATOM 1065 N N . HIS A 1 143 ? 1.049 10.975 -6.509 1.00 91.81 143 HIS A N 1
ATOM 1066 C CA . HIS A 1 143 ? 1.189 10.863 -7.959 1.00 91.81 143 HIS A CA 1
ATOM 1067 C C . HIS A 1 143 ? 0.960 9.414 -8.412 1.00 91.81 143 HIS A C 1
ATOM 1069 O O . HIS A 1 143 ? 1.144 8.492 -7.604 1.00 91.81 143 HIS A O 1
ATOM 1075 N N . PRO A 1 144 ? 0.604 9.184 -9.692 1.00 93.75 144 PRO A N 1
ATOM 1076 C CA . PRO A 1 144 ? 0.596 7.846 -10.267 1.00 93.75 144 PRO A CA 1
ATOM 1077 C C . PRO A 1 144 ? 1.907 7.120 -9.963 1.00 93.75 144 PRO A C 1
ATOM 1079 O O . PRO A 1 144 ? 2.995 7.599 -10.292 1.00 93.75 144 PRO A O 1
ATOM 1082 N N . THR A 1 145 ? 1.804 5.973 -9.294 1.00 94.88 145 THR A N 1
ATOM 1083 C CA . THR A 1 145 ? 2.977 5.249 -8.797 1.00 94.88 145 THR A CA 1
ATOM 1084 C C . THR A 1 145 ? 2.995 3.829 -9.340 1.00 94.88 145 THR A C 1
ATOM 1086 O O . THR A 1 145 ? 2.098 3.029 -9.075 1.00 94.88 145 THR A O 1
ATOM 1089 N N . ILE A 1 146 ? 4.048 3.491 -10.079 1.00 95.62 146 ILE A N 1
ATOM 1090 C CA . ILE A 1 146 ? 4.316 2.137 -10.553 1.00 95.62 146 ILE A CA 1
ATOM 1091 C C . ILE A 1 146 ? 5.208 1.440 -9.529 1.00 95.62 146 ILE A C 1
ATOM 1093 O O . ILE A 1 146 ? 6.296 1.915 -9.199 1.00 95.62 146 ILE A O 1
ATOM 1097 N N . ILE A 1 147 ? 4.765 0.283 -9.049 1.00 94.88 147 ILE A N 1
ATOM 1098 C CA . ILE A 1 147 ? 5.545 -0.571 -8.155 1.00 94.88 147 ILE A CA 1
ATOM 1099 C C . ILE A 1 147 ? 5.881 -1.853 -8.879 1.00 94.88 147 ILE A C 1
ATOM 1101 O O . ILE A 1 147 ? 4.994 -2.608 -9.276 1.00 94.88 147 ILE A O 1
ATOM 1105 N N . VAL A 1 148 ? 7.175 -2.108 -9.006 1.00 94.94 148 VAL A N 1
ATOM 1106 C CA . VAL A 1 148 ? 7.720 -3.235 -9.748 1.00 94.94 148 VAL A CA 1
ATOM 1107 C C . VAL A 1 148 ? 8.406 -4.174 -8.771 1.00 94.94 148 VAL A C 1
ATOM 1109 O O . VAL A 1 148 ? 9.456 -3.850 -8.216 1.00 94.94 148 VAL A O 1
ATOM 1112 N N . ARG A 1 149 ? 7.824 -5.356 -8.567 1.00 93.25 149 ARG A N 1
ATOM 1113 C CA . ARG A 1 149 ? 8.463 -6.437 -7.813 1.00 93.25 149 ARG A CA 1
ATOM 1114 C C . ARG A 1 149 ? 9.334 -7.245 -8.763 1.00 93.25 149 ARG A C 1
ATOM 1116 O O . ARG A 1 149 ? 8.864 -7.647 -9.824 1.00 93.25 149 ARG A O 1
ATOM 1123 N N . HIS A 1 150 ? 10.570 -7.520 -8.373 1.00 93.00 150 HIS A N 1
ATOM 1124 C CA . HIS A 1 150 ? 11.520 -8.267 -9.195 1.00 93.00 150 HIS A CA 1
ATOM 1125 C C . HIS A 1 150 ? 12.240 -9.350 -8.387 1.00 93.00 150 HIS A C 1
ATOM 1127 O O . HIS A 1 150 ? 12.307 -9.283 -7.159 1.00 93.00 150 HIS A O 1
ATOM 1133 N N . ASN A 1 151 ? 12.788 -10.340 -9.092 1.00 91.56 151 ASN A N 1
ATOM 1134 C CA . ASN A 1 151 ? 13.619 -11.420 -8.543 1.00 91.56 151 ASN A CA 1
ATOM 1135 C C . ASN A 1 151 ? 15.030 -11.461 -9.162 1.00 91.56 151 ASN A C 1
ATOM 1137 O O . ASN A 1 151 ? 15.731 -12.463 -9.066 1.00 91.56 151 ASN A O 1
ATOM 1141 N N . THR A 1 152 ? 15.446 -10.377 -9.818 1.00 84.00 152 THR A N 1
ATOM 1142 C CA . THR A 1 152 ? 16.836 -10.135 -10.216 1.00 84.00 152 THR A CA 1
ATOM 1143 C C . THR A 1 152 ? 17.203 -8.680 -9.971 1.00 84.00 152 THR A C 1
ATOM 1145 O O . THR A 1 152 ? 16.382 -7.798 -10.178 1.00 84.00 152 THR A O 1
ATOM 1148 N N . SER A 1 153 ? 18.448 -8.402 -9.591 1.00 77.44 153 SER A N 1
ATOM 1149 C CA . SER A 1 153 ? 18.960 -7.024 -9.509 1.00 77.44 153 SER A CA 1
ATOM 1150 C C . SER A 1 153 ? 19.661 -6.566 -10.793 1.00 77.44 153 SER A C 1
ATOM 1152 O O . SER A 1 153 ? 19.900 -5.375 -10.992 1.00 77.44 153 SER A O 1
ATOM 1154 N N . LYS A 1 154 ? 20.039 -7.492 -11.682 1.00 85.62 154 LYS A N 1
ATOM 1155 C CA . LYS A 1 154 ? 20.854 -7.161 -12.859 1.00 85.62 154 LYS A CA 1
ATOM 1156 C C . LYS A 1 154 ? 19.982 -6.581 -13.967 1.00 85.62 154 LYS A C 1
ATOM 1158 O O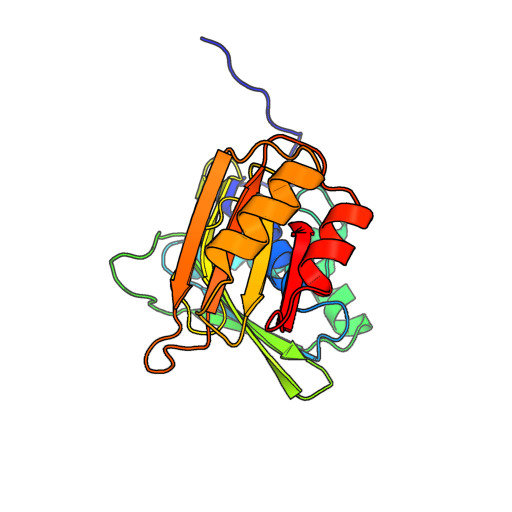 . LYS A 1 154 ? 19.062 -7.236 -14.435 1.00 85.62 154 LYS A O 1
ATOM 1163 N N . GLY A 1 155 ? 20.308 -5.367 -14.406 1.00 89.38 155 GLY A N 1
ATOM 1164 C CA . GLY A 1 155 ? 19.685 -4.736 -15.572 1.00 89.38 155 GLY A CA 1
ATOM 1165 C C . GLY A 1 155 ? 18.275 -4.183 -15.350 1.00 89.38 155 GLY A C 1
ATOM 1166 O O . GLY A 1 155 ? 17.763 -3.543 -16.263 1.00 89.38 155 GLY A O 1
ATOM 1167 N N . ILE A 1 156 ? 17.673 -4.361 -14.162 1.00 92.50 156 ILE A N 1
ATOM 1168 C CA . ILE A 1 156 ? 16.337 -3.820 -13.856 1.00 92.50 156 ILE A CA 1
ATOM 1169 C C . ILE A 1 156 ? 16.328 -2.300 -14.002 1.00 92.50 156 ILE A C 1
ATOM 1171 O O . ILE A 1 156 ? 15.509 -1.785 -14.747 1.00 92.50 156 ILE A O 1
ATOM 1175 N N . ILE A 1 157 ? 17.263 -1.584 -13.364 1.00 93.19 157 ILE A N 1
ATOM 1176 C CA . ILE A 1 157 ? 17.301 -0.111 -13.416 1.00 93.19 157 ILE A CA 1
ATOM 1177 C C . ILE A 1 157 ? 17.373 0.383 -14.863 1.00 93.19 157 ILE A C 1
ATOM 1179 O O . ILE A 1 157 ? 16.495 1.120 -15.295 1.00 93.19 157 ILE A O 1
ATOM 1183 N N . SER A 1 158 ? 18.351 -0.090 -15.640 1.00 94.69 158 SER A N 1
ATOM 1184 C CA . SER A 1 158 ? 18.499 0.298 -17.049 1.00 94.69 158 SER A CA 1
ATOM 1185 C C . SER A 1 158 ? 17.311 -0.121 -17.921 1.00 94.69 158 SER A C 1
ATOM 1187 O O . SER A 1 158 ? 16.921 0.600 -18.836 1.00 94.69 158 SER A O 1
ATOM 1189 N N . GLY A 1 159 ? 16.738 -1.298 -17.661 1.00 94.94 159 GLY A N 1
ATOM 1190 C CA . GLY A 1 159 ? 15.580 -1.804 -18.390 1.00 94.94 159 GLY A CA 1
ATOM 1191 C C . GLY A 1 159 ? 14.347 -0.941 -18.157 1.00 94.94 159 GLY A C 1
ATOM 1192 O O . GLY A 1 159 ? 13.701 -0.525 -19.115 1.00 94.94 159 GLY A O 1
ATOM 1193 N N . MET A 1 160 ? 14.071 -0.616 -16.892 1.00 95.69 160 MET A N 1
ATOM 1194 C CA . MET A 1 160 ? 12.950 0.237 -16.513 1.00 95.69 160 MET A CA 1
ATOM 1195 C C . MET A 1 160 ? 13.115 1.641 -17.089 1.00 95.69 160 MET A C 1
ATOM 1197 O O . MET A 1 160 ? 12.197 2.122 -17.741 1.00 95.69 160 MET A O 1
ATOM 1201 N N . THR A 1 161 ? 14.287 2.272 -16.959 1.00 95.25 161 THR A N 1
ATOM 1202 C CA . THR A 1 161 ? 14.511 3.617 -17.523 1.00 95.25 161 THR A CA 1
ATOM 1203 C C . THR A 1 161 ? 14.312 3.659 -19.037 1.00 95.25 161 THR A C 1
ATOM 1205 O O . THR A 1 161 ? 13.738 4.617 -19.547 1.00 95.25 161 THR A O 1
ATOM 1208 N N . ASN A 1 162 ? 14.726 2.612 -19.759 1.00 96.56 162 ASN A N 1
ATOM 1209 C CA . ASN A 1 162 ? 14.522 2.532 -21.207 1.00 96.56 162 ASN A CA 1
ATOM 1210 C C . ASN A 1 162 ? 13.042 2.387 -21.575 1.00 96.56 162 ASN A C 1
ATOM 1212 O O . ASN A 1 162 ? 12.590 3.024 -22.523 1.00 96.56 162 ASN A O 1
ATOM 1216 N N . ILE A 1 163 ? 12.286 1.573 -20.832 1.00 96.38 163 ILE A N 1
ATOM 1217 C CA . ILE A 1 163 ? 10.843 1.415 -21.053 1.00 96.38 163 ILE A CA 1
ATOM 1218 C C . ILE A 1 163 ? 10.114 2.731 -20.771 1.00 96.38 163 ILE A C 1
ATOM 1220 O O . ILE A 1 163 ? 9.335 3.177 -21.605 1.00 96.38 163 ILE A O 1
ATOM 1224 N N . LEU A 1 164 ? 10.398 3.378 -19.637 1.00 95.81 164 LEU A N 1
ATOM 1225 C CA . LEU A 1 164 ? 9.777 4.656 -19.271 1.00 95.81 164 LEU A CA 1
ATOM 1226 C C . LEU A 1 164 ? 10.044 5.731 -20.332 1.00 95.81 164 LEU A C 1
ATOM 1228 O O . LEU A 1 164 ? 9.116 6.420 -20.746 1.00 95.81 164 LEU A O 1
ATOM 1232 N N . MET A 1 165 ? 11.282 5.812 -20.835 1.00 95.00 165 MET A N 1
ATOM 1233 C CA . MET A 1 165 ? 11.651 6.721 -21.923 1.00 95.00 165 MET A CA 1
ATOM 1234 C C . MET A 1 165 ? 10.907 6.396 -23.224 1.00 95.00 165 MET A C 1
ATOM 1236 O O . MET A 1 165 ? 10.365 7.297 -23.857 1.00 95.00 165 MET A O 1
ATOM 1240 N N . ALA A 1 166 ? 10.848 5.121 -23.621 1.00 95.81 166 ALA A N 1
ATOM 1241 C CA . ALA A 1 166 ? 10.143 4.695 -24.831 1.00 95.81 166 ALA A CA 1
ATOM 1242 C C . ALA A 1 166 ? 8.631 4.966 -24.758 1.00 95.81 166 ALA A C 1
ATOM 1244 O O . ALA A 1 166 ? 8.005 5.254 -25.776 1.00 95.81 166 ALA A O 1
ATOM 1245 N N . CYS A 1 167 ? 8.057 4.907 -23.556 1.00 95.06 167 CYS A N 1
ATOM 1246 C CA . CYS A 1 167 ? 6.661 5.240 -23.287 1.00 95.06 167 CYS A CA 1
ATOM 1247 C C . CYS A 1 167 ? 6.421 6.735 -23.017 1.00 95.06 167 CYS A C 1
ATOM 1249 O O . CYS A 1 167 ? 5.278 7.107 -22.765 1.00 95.06 167 CYS A O 1
ATOM 1251 N N . ASN A 1 168 ? 7.463 7.575 -23.076 1.00 94.56 168 ASN A N 1
ATOM 1252 C CA . ASN A 1 168 ? 7.406 9.013 -22.807 1.00 94.56 168 ASN A CA 1
ATOM 1253 C C . ASN A 1 168 ? 6.764 9.350 -21.445 1.00 94.56 168 ASN A C 1
ATOM 1255 O O . ASN A 1 168 ? 5.892 10.212 -21.368 1.00 94.56 168 ASN A O 1
ATOM 1259 N N . LEU A 1 169 ? 7.177 8.636 -20.392 1.00 95.56 169 LEU A N 1
ATOM 1260 C CA . LEU A 1 169 ? 6.760 8.894 -19.012 1.00 95.56 169 LEU A CA 1
ATOM 1261 C C . LEU A 1 169 ? 7.799 9.759 -18.295 1.00 95.56 169 LEU A C 1
ATOM 1263 O O . LEU A 1 169 ? 8.968 9.368 -18.201 1.00 95.56 169 LEU A O 1
ATOM 1267 N N . ASP A 1 170 ? 7.369 10.896 -17.754 1.00 94.50 170 ASP A N 1
ATOM 1268 C CA . ASP A 1 170 ? 8.226 11.774 -16.961 1.00 94.50 170 ASP A CA 1
ATOM 1269 C C . ASP A 1 170 ? 8.296 11.307 -15.496 1.00 94.50 170 ASP A C 1
ATOM 1271 O O . ASP A 1 170 ? 7.285 11.176 -14.800 1.00 94.50 170 ASP A O 1
ATOM 1275 N N . VAL A 1 171 ? 9.513 11.002 -15.034 1.00 95.31 171 VAL A N 1
ATOM 1276 C CA . VAL A 1 171 ? 9.769 10.405 -13.715 1.00 95.31 171 VAL A CA 1
ATOM 1277 C C . VAL A 1 171 ? 10.008 11.502 -12.687 1.00 95.31 171 VAL A C 1
ATOM 1279 O O . VAL A 1 171 ? 11.025 12.192 -12.728 1.00 95.31 171 VAL A O 1
ATOM 1282 N N . LEU A 1 172 ? 9.115 11.592 -11.704 1.00 94.50 172 LEU A N 1
ATOM 1283 C CA . LEU A 1 172 ? 9.236 12.514 -10.575 1.00 94.50 172 LEU A CA 1
ATOM 1284 C C . LEU A 1 172 ? 10.167 11.960 -9.496 1.00 94.50 172 LEU A C 1
ATOM 1286 O O . LEU A 1 172 ? 10.995 12.676 -8.933 1.00 94.50 172 LEU A O 1
ATOM 1290 N N . TYR A 1 173 ? 10.027 10.669 -9.204 1.00 93.31 173 TYR A N 1
ATOM 1291 C CA . TYR A 1 173 ? 10.801 9.985 -8.179 1.00 93.31 173 TYR A CA 1
ATOM 1292 C C . TYR A 1 173 ? 10.963 8.511 -8.536 1.00 93.31 173 TYR A C 1
ATOM 1294 O O . TYR A 1 173 ? 10.032 7.857 -8.994 1.00 93.31 173 TYR A O 1
ATOM 1302 N N . MET A 1 174 ? 12.152 7.965 -8.301 1.00 94.00 174 MET A N 1
ATOM 1303 C CA . MET A 1 174 ? 12.418 6.541 -8.461 1.00 94.00 174 MET A CA 1
ATOM 1304 C C . MET A 1 174 ? 13.300 6.057 -7.318 1.00 94.00 174 MET A C 1
ATOM 1306 O O . MET A 1 174 ? 14.307 6.683 -6.988 1.00 94.00 174 MET A O 1
ATOM 1310 N N . SER A 1 175 ? 12.948 4.918 -6.730 1.00 93.25 175 SER A N 1
ATOM 1311 C CA . SER A 1 175 ? 13.754 4.273 -5.695 1.00 93.25 175 SER A CA 1
ATOM 1312 C C . SER A 1 175 ? 13.789 2.762 -5.874 1.00 93.25 175 SER A C 1
ATOM 1314 O O . SER A 1 175 ? 12.852 2.157 -6.391 1.00 93.25 175 SER A O 1
ATOM 1316 N N . PHE A 1 176 ? 14.903 2.157 -5.467 1.00 92.44 176 PHE A N 1
ATOM 1317 C CA . PHE A 1 176 ? 15.164 0.731 -5.610 1.00 92.44 176 PHE A CA 1
ATOM 1318 C C . PHE A 1 176 ? 15.510 0.140 -4.249 1.00 92.44 176 PHE A C 1
ATOM 1320 O O . PHE A 1 176 ? 16.489 0.547 -3.620 1.00 92.44 176 PHE A O 1
ATOM 1327 N N . HIS A 1 177 ? 14.719 -0.833 -3.813 1.00 91.62 177 HIS 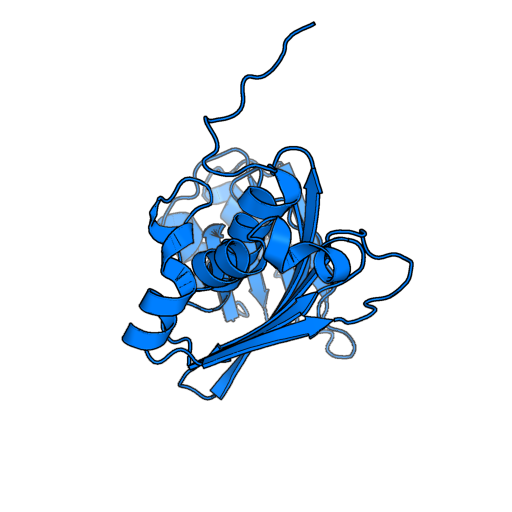A N 1
ATOM 1328 C CA . HIS A 1 177 ? 14.800 -1.414 -2.480 1.00 91.62 177 HIS A CA 1
ATOM 1329 C C . HIS A 1 177 ? 15.003 -2.914 -2.591 1.00 91.62 177 HIS A C 1
ATOM 1331 O O . HIS A 1 177 ? 14.228 -3.612 -3.242 1.00 91.62 177 HIS A O 1
ATOM 1337 N N . LYS A 1 178 ? 16.037 -3.429 -1.932 1.00 86.94 178 LYS A N 1
ATOM 1338 C CA . LYS A 1 178 ? 16.289 -4.868 -1.861 1.00 86.94 178 LYS A CA 1
ATOM 1339 C C . LYS A 1 178 ? 15.610 -5.470 -0.646 1.00 86.94 178 LYS A C 1
ATOM 1341 O O . LYS A 1 178 ? 15.529 -4.845 0.414 1.00 86.94 178 LYS A O 1
ATOM 1346 N N . LYS A 1 179 ? 15.192 -6.722 -0.767 1.00 84.94 179 LYS A N 1
ATOM 1347 C CA . LYS A 1 179 ? 14.722 -7.495 0.376 1.00 84.94 179 LYS A CA 1
ATOM 1348 C C . LYS A 1 179 ? 15.903 -7.905 1.253 1.00 84.94 179 LYS A C 1
ATOM 1350 O O . LYS A 1 179 ? 16.934 -8.368 0.767 1.00 84.94 179 LYS A O 1
ATOM 1355 N N . LYS A 1 180 ? 15.758 -7.761 2.575 1.00 77.38 180 LYS A N 1
ATOM 1356 C CA . LYS A 1 180 ? 16.802 -8.178 3.526 1.00 77.38 180 LYS A CA 1
ATOM 1357 C C . LYS A 1 180 ? 17.132 -9.662 3.315 1.00 77.38 180 LYS A C 1
ATOM 1359 O O . LYS A 1 180 ? 16.232 -10.498 3.268 1.00 77.38 180 LYS A O 1
ATOM 1364 N N . ASN A 1 181 ? 18.424 -9.975 3.213 1.00 77.12 181 ASN A N 1
ATOM 1365 C CA . ASN A 1 181 ? 18.972 -11.325 3.014 1.00 77.12 181 ASN A CA 1
ATOM 1366 C C . ASN A 1 181 ? 18.651 -12.003 1.662 1.00 77.12 181 ASN A C 1
ATOM 1368 O O . ASN A 1 181 ? 18.909 -13.199 1.528 1.00 77.12 181 ASN A O 1
ATOM 1372 N N . ARG A 1 182 ? 18.109 -11.284 0.668 1.00 77.06 182 ARG A N 1
ATOM 1373 C CA . ARG A 1 182 ? 17.932 -11.770 -0.715 1.00 77.06 182 ARG A CA 1
ATOM 1374 C C . ARG A 1 182 ? 18.259 -10.655 -1.706 1.00 77.06 182 ARG A C 1
ATOM 1376 O O . ARG A 1 182 ? 17.424 -9.806 -1.984 1.00 77.06 182 ARG A O 1
ATOM 1383 N N . ASP A 1 183 ? 19.492 -10.639 -2.205 1.00 73.56 183 ASP A N 1
ATOM 1384 C CA . ASP A 1 183 ? 20.011 -9.539 -3.036 1.00 73.56 183 ASP A CA 1
ATOM 1385 C C . ASP A 1 183 ? 19.399 -9.440 -4.440 1.00 73.56 183 ASP A C 1
ATOM 1387 O O . ASP A 1 183 ? 19.582 -8.436 -5.133 1.00 73.56 183 ASP A O 1
ATOM 1391 N N . ASP A 1 184 ? 18.725 -10.489 -4.889 1.00 83.56 184 ASP A N 1
ATOM 1392 C CA . ASP A 1 184 ? 18.058 -10.605 -6.179 1.00 83.56 184 ASP A CA 1
ATOM 1393 C C . ASP A 1 184 ? 16.580 -10.185 -6.117 1.00 83.56 184 ASP A C 1
ATOM 1395 O O . ASP A 1 184 ? 16.060 -9.641 -7.091 1.00 83.56 184 ASP A O 1
ATOM 1399 N N . GLU A 1 185 ? 15.927 -10.344 -4.965 1.00 89.06 185 GLU A N 1
ATOM 1400 C CA . GLU A 1 185 ? 14.556 -9.893 -4.728 1.00 89.06 185 GLU A CA 1
ATOM 1401 C C . GLU A 1 185 ? 14.481 -8.431 -4.272 1.00 89.06 185 GLU A C 1
ATOM 1403 O O . GLU A 1 185 ? 15.205 -7.980 -3.379 1.00 89.06 185 GLU A O 1
ATOM 1408 N N . GLY A 1 186 ? 13.528 -7.690 -4.827 1.00 91.38 186 GLY A N 1
ATOM 1409 C CA . GLY A 1 186 ? 13.314 -6.307 -4.429 1.00 91.38 186 GLY A CA 1
ATOM 1410 C C . GLY A 1 186 ? 12.074 -5.670 -5.031 1.00 91.38 186 GLY A C 1
ATOM 1411 O O . GLY A 1 186 ? 11.261 -6.314 -5.705 1.00 91.38 186 GLY A O 1
ATOM 1412 N N . VAL A 1 187 ? 11.934 -4.385 -4.729 1.00 93.44 187 VAL A N 1
ATOM 1413 C CA . VAL A 1 187 ? 10.868 -3.516 -5.207 1.00 93.44 187 VAL A CA 1
ATOM 1414 C C . VAL A 1 187 ? 11.484 -2.233 -5.745 1.00 93.44 187 VAL A C 1
ATOM 1416 O O . VAL A 1 187 ? 12.258 -1.564 -5.060 1.00 93.44 187 VAL A O 1
ATOM 1419 N N . MET A 1 188 ? 11.094 -1.866 -6.961 1.00 94.56 188 MET A N 1
ATOM 1420 C CA . MET A 1 188 ? 11.287 -0.522 -7.485 1.00 94.56 188 MET A CA 1
ATOM 1421 C C . MET A 1 188 ? 9.977 0.256 -7.367 1.00 94.56 188 MET A C 1
ATOM 1423 O O . MET A 1 188 ? 8.923 -0.251 -7.746 1.00 94.56 188 MET A O 1
ATOM 1427 N N . VAL A 1 189 ? 10.056 1.477 -6.848 1.00 95.56 189 VAL A N 1
ATOM 1428 C CA . VAL A 1 189 ? 8.944 2.432 -6.793 1.00 95.56 189 VAL A CA 1
ATOM 1429 C C . VAL A 1 189 ? 9.255 3.553 -7.774 1.00 95.56 189 VAL A C 1
ATOM 1431 O O . VAL A 1 189 ? 10.361 4.092 -7.740 1.00 95.56 189 VAL A O 1
ATOM 1434 N N . ILE A 1 190 ? 8.306 3.872 -8.649 1.00 96.00 190 ILE A N 1
ATOM 1435 C CA . ILE A 1 190 ? 8.452 4.860 -9.720 1.00 96.00 190 ILE A CA 1
ATOM 1436 C C . ILE A 1 190 ? 7.221 5.764 -9.680 1.00 96.00 190 ILE A C 1
ATOM 1438 O O . ILE A 1 190 ? 6.131 5.330 -10.040 1.00 96.00 190 ILE A O 1
ATOM 1442 N N . GLU A 1 191 ? 7.382 7.002 -9.233 1.00 95.31 191 GLU A N 1
ATOM 1443 C CA . GLU A 1 191 ? 6.346 8.033 -9.306 1.00 95.31 191 GLU A CA 1
ATOM 1444 C C . GLU A 1 191 ? 6.533 8.839 -10.592 1.00 95.31 191 GLU A C 1
ATOM 1446 O O . GLU A 1 191 ? 7.647 9.270 -10.909 1.00 95.31 191 GLU A O 1
ATOM 1451 N N . VAL A 1 192 ? 5.446 9.040 -11.332 1.00 95.75 192 VAL A N 1
ATOM 1452 C CA . VAL A 1 192 ? 5.439 9.775 -12.603 1.00 95.75 192 VAL A CA 1
ATOM 1453 C C . VAL A 1 192 ? 4.417 10.906 -12.566 1.00 95.75 192 VAL A C 1
ATOM 1455 O O . VAL A 1 192 ? 3.463 10.855 -11.792 1.00 95.75 192 VAL A O 1
ATOM 1458 N N . SER A 1 193 ? 4.606 11.935 -13.390 1.00 93.88 193 SER A N 1
ATOM 1459 C CA . SER A 1 193 ? 3.649 13.049 -13.503 1.00 93.88 193 SER A CA 1
ATOM 1460 C C . SER A 1 193 ? 2.478 12.732 -14.440 1.00 93.88 193 SER A C 1
ATOM 1462 O O . SER A 1 193 ? 1.404 13.324 -14.317 1.00 93.88 193 SER A O 1
ATOM 1464 N N . ASP A 1 194 ? 2.670 11.771 -15.343 1.00 90.75 194 ASP A N 1
ATOM 1465 C CA . ASP A 1 194 ? 1.729 11.420 -16.402 1.00 90.75 194 ASP A CA 1
ATOM 1466 C C . ASP A 1 194 ? 0.782 10.266 -16.034 1.00 90.75 194 ASP A C 1
ATOM 1468 O O . ASP A 1 194 ? 1.035 9.445 -15.150 1.00 90.75 194 ASP A O 1
ATOM 1472 N N . VAL A 1 195 ? -0.310 10.141 -16.794 1.00 91.31 195 VAL A N 1
ATOM 1473 C CA . VAL A 1 195 ? -1.151 8.936 -16.765 1.00 91.31 195 VAL A CA 1
ATOM 1474 C C . VAL A 1 195 ? -0.385 7.770 -17.391 1.00 91.31 195 VAL A C 1
ATOM 1476 O O . VAL A 1 195 ? 0.049 7.835 -18.540 1.00 91.31 195 VAL A O 1
ATOM 1479 N N . VAL A 1 196 ? -0.270 6.664 -16.656 1.00 94.69 196 VAL A N 1
ATOM 1480 C CA . VAL A 1 196 ? 0.424 5.461 -17.129 1.00 94.69 196 VAL A CA 1
ATOM 1481 C C . VAL A 1 196 ? -0.492 4.648 -18.044 1.00 94.69 196 VAL A C 1
ATOM 1483 O O . VAL A 1 196 ? -1.559 4.197 -17.627 1.00 94.69 196 VAL A O 1
ATOM 1486 N N . SER A 1 197 ? -0.070 4.432 -19.290 1.00 94.81 197 SER A N 1
ATOM 1487 C CA . SER A 1 197 ? -0.828 3.637 -20.258 1.00 94.81 197 SER A CA 1
ATOM 1488 C C . SER A 1 197 ? -0.737 2.131 -19.981 1.00 94.81 197 SER A C 1
ATOM 1490 O O . SER A 1 197 ? 0.260 1.624 -19.456 1.00 94.81 197 SER A O 1
ATOM 1492 N N . ASP A 1 198 ? -1.745 1.375 -20.425 1.00 94.75 198 ASP A N 1
ATOM 1493 C CA . ASP A 1 198 ? -1.699 -0.091 -20.368 1.00 94.75 198 ASP A CA 1
ATOM 1494 C C . ASP A 1 198 ? -0.531 -0.669 -21.176 1.00 94.75 198 ASP A C 1
ATOM 1496 O O . ASP A 1 198 ? -0.027 -1.746 -20.862 1.00 94.75 198 ASP A O 1
ATOM 1500 N N . GLU A 1 199 ? -0.096 0.025 -22.229 1.00 94.88 199 GLU A N 1
ATOM 1501 C CA . GLU A 1 199 ? 1.074 -0.365 -23.010 1.00 94.88 199 GLU A CA 1
ATOM 1502 C C . GLU A 1 199 ? 2.357 -0.272 -22.184 1.00 94.88 199 GLU A C 1
ATOM 1504 O O . GLU A 1 199 ? 3.118 -1.240 -22.158 1.00 94.88 199 GLU A O 1
ATOM 1509 N N . ALA A 1 200 ? 2.545 0.822 -21.441 1.00 95.44 200 ALA A N 1
ATOM 1510 C CA . ALA A 1 200 ? 3.674 0.971 -20.531 1.00 95.44 200 ALA A CA 1
ATOM 1511 C C . ALA A 1 200 ? 3.661 -0.116 -19.447 1.00 95.44 200 ALA A C 1
ATOM 1513 O O . ALA A 1 200 ? 4.664 -0.801 -19.239 1.00 95.44 200 ALA A O 1
ATOM 1514 N N . LEU A 1 201 ? 2.506 -0.360 -18.814 1.00 96.56 201 LEU A N 1
ATOM 1515 C CA . LEU A 1 201 ? 2.374 -1.431 -17.819 1.00 96.56 201 LEU A CA 1
ATOM 1516 C C . LEU A 1 201 ? 2.674 -2.813 -18.408 1.00 96.56 201 LEU A C 1
ATOM 1518 O O . LEU A 1 201 ? 3.329 -3.625 -17.753 1.00 96.56 201 LEU A O 1
ATOM 1522 N N . ARG A 1 202 ? 2.218 -3.101 -19.634 1.00 96.69 202 ARG A N 1
ATOM 1523 C CA . ARG A 1 202 ? 2.537 -4.358 -20.327 1.00 96.69 202 ARG A CA 1
ATOM 1524 C C . ARG A 1 202 ? 4.034 -4.481 -20.593 1.00 96.69 202 ARG A C 1
ATOM 1526 O O . ARG A 1 202 ? 4.596 -5.520 -20.261 1.00 96.69 202 ARG A O 1
ATOM 1533 N N . ALA A 1 203 ? 4.675 -3.439 -21.122 1.00 96.75 203 ALA A N 1
ATOM 1534 C CA . ALA A 1 203 ? 6.109 -3.443 -21.401 1.00 96.75 203 ALA A CA 1
ATOM 1535 C C . ALA A 1 203 ? 6.925 -3.756 -20.135 1.00 96.75 203 ALA A C 1
ATOM 1537 O O . ALA A 1 203 ? 7.768 -4.656 -20.153 1.00 96.75 203 ALA A O 1
ATOM 1538 N N . ILE A 1 204 ? 6.599 -3.098 -19.017 1.00 97.00 204 ILE A N 1
ATOM 1539 C CA . ILE A 1 204 ? 7.218 -3.348 -17.707 1.00 97.00 204 ILE A CA 1
ATOM 1540 C C . ILE A 1 204 ? 6.977 -4.796 -17.258 1.00 97.00 204 ILE A C 1
ATOM 1542 O O . ILE A 1 204 ? 7.930 -5.492 -16.920 1.00 97.00 204 ILE A O 1
ATOM 1546 N N . ARG A 1 205 ? 5.726 -5.283 -17.294 1.00 96.44 205 ARG A N 1
ATOM 1547 C CA . ARG A 1 205 ? 5.373 -6.657 -16.875 1.00 96.44 205 ARG A CA 1
ATOM 1548 C C . ARG A 1 205 ? 6.112 -7.734 -17.663 1.00 96.44 205 ARG A C 1
ATOM 1550 O O . ARG A 1 205 ? 6.418 -8.782 -17.110 1.00 96.44 205 ARG A O 1
ATOM 1557 N N . THR A 1 206 ? 6.379 -7.493 -18.943 1.00 95.56 206 THR A N 1
ATOM 1558 C CA . THR A 1 206 ? 7.076 -8.456 -19.810 1.00 95.56 206 THR A CA 1
ATOM 1559 C C . THR A 1 206 ? 8.598 -8.410 -19.692 1.00 95.56 206 THR A C 1
ATOM 1561 O O . THR A 1 206 ? 9.276 -9.253 -20.281 1.00 95.56 206 THR A O 1
ATOM 1564 N N . PHE A 1 207 ? 9.157 -7.445 -18.954 1.00 95.81 207 PHE A N 1
ATOM 1565 C CA . PHE A 1 207 ? 10.602 -7.341 -18.801 1.00 95.81 207 PHE A CA 1
ATOM 1566 C C . PHE A 1 207 ? 11.153 -8.529 -17.982 1.00 95.81 207 PHE A C 1
ATOM 1568 O O . PHE A 1 207 ? 10.577 -8.891 -16.951 1.00 95.81 207 PHE A O 1
ATOM 1575 N N . PRO A 1 208 ? 12.272 -9.155 -18.399 1.00 93.69 208 PRO A N 1
ATOM 1576 C CA . PRO A 1 208 ? 12.826 -10.306 -17.694 1.00 93.69 208 PRO A CA 1
ATOM 1577 C C . PRO A 1 208 ? 13.126 -10.028 -16.216 1.00 93.69 208 PRO A C 1
ATOM 1579 O O . PRO A 1 208 ? 13.810 -9.066 -15.871 1.00 93.69 208 PRO A O 1
ATOM 1582 N N . GLY A 1 209 ? 12.650 -10.922 -15.347 1.00 92.31 209 GLY A N 1
ATOM 1583 C CA . GLY A 1 209 ? 12.863 -10.845 -13.901 1.00 92.31 209 GLY A CA 1
ATOM 1584 C C . GLY A 1 209 ? 11.859 -9.975 -13.142 1.00 92.31 209 GLY A C 1
ATOM 1585 O O . GLY A 1 209 ? 11.991 -9.827 -11.925 1.00 92.31 209 GLY A O 1
ATOM 1586 N N . ILE A 1 210 ? 10.850 -9.426 -13.827 1.00 94.81 210 ILE A N 1
ATOM 1587 C CA . ILE A 1 210 ? 9.690 -8.814 -13.179 1.00 94.81 210 ILE A CA 1
ATOM 1588 C C . ILE A 1 210 ? 8.723 -9.907 -12.734 1.00 94.81 210 ILE A C 1
ATOM 1590 O O . ILE A 1 210 ? 8.392 -10.818 -13.489 1.00 94.81 210 ILE A O 1
ATOM 1594 N N . VAL A 1 211 ? 8.307 -9.820 -11.475 1.00 93.12 211 VAL A N 1
ATOM 1595 C CA . VAL A 1 211 ? 7.386 -10.760 -10.835 1.00 93.12 211 VAL A CA 1
ATOM 1596 C C . VAL A 1 211 ? 5.976 -10.187 -10.820 1.00 93.12 211 VAL A C 1
ATOM 1598 O O . VAL A 1 211 ? 5.048 -10.883 -11.201 1.00 93.12 211 VAL A O 1
ATOM 1601 N N . ASP A 1 212 ? 5.819 -8.923 -10.414 1.00 92.00 212 ASP A N 1
ATOM 1602 C CA . ASP A 1 212 ? 4.535 -8.216 -10.431 1.00 92.00 212 ASP A CA 1
ATOM 1603 C C . ASP A 1 212 ? 4.722 -6.733 -10.727 1.00 92.00 212 ASP A C 1
ATOM 1605 O O . ASP A 1 212 ? 5.768 -6.149 -10.430 1.00 92.00 212 ASP A O 1
ATOM 1609 N N . VAL A 1 213 ? 3.652 -6.119 -11.232 1.00 94.88 213 VAL A N 1
ATOM 1610 C CA . VAL A 1 213 ? 3.561 -4.674 -11.437 1.00 94.88 213 VAL A CA 1
ATOM 1611 C C . VAL A 1 213 ? 2.211 -4.167 -10.951 1.00 94.88 213 VAL A C 1
ATOM 1613 O O . VAL A 1 213 ? 1.167 -4.579 -11.473 1.00 94.88 213 VAL A O 1
ATOM 1616 N N . TYR A 1 214 ? 2.254 -3.232 -10.007 1.00 93.31 214 TYR A N 1
ATOM 1617 C CA . TYR A 1 214 ? 1.091 -2.540 -9.458 1.00 93.31 214 TYR A CA 1
ATOM 1618 C C . TYR A 1 214 ? 1.096 -1.083 -9.925 1.00 93.31 214 TYR A C 1
ATOM 1620 O O . TYR A 1 214 ? 2.151 -0.452 -9.944 1.00 93.31 214 TYR A O 1
ATOM 1628 N N . LEU A 1 215 ? -0.079 -0.560 -10.284 1.00 93.81 215 LEU A N 1
ATOM 1629 C CA . LEU A 1 215 ? -0.292 0.867 -10.528 1.00 93.81 215 LEU A CA 1
ATOM 1630 C C . LEU A 1 215 ? -1.189 1.430 -9.425 1.00 93.81 215 LEU A C 1
ATOM 1632 O O . LEU A 1 215 ? -2.317 0.966 -9.209 1.00 93.81 215 LEU A O 1
ATOM 1636 N N . ILE A 1 216 ? -0.670 2.429 -8.725 1.00 89.06 216 ILE A N 1
ATOM 1637 C CA . ILE A 1 216 ? -1.319 3.096 -7.601 1.00 89.06 216 ILE A CA 1
ATOM 1638 C C . ILE A 1 216 ? -1.763 4.492 -7.998 1.00 89.06 216 ILE A C 1
ATOM 1640 O O . ILE A 1 216 ? -0.963 5.202 -8.640 1.00 89.06 216 ILE A O 1
#

Foldseek 3Di:
DDDPDDDDFDFPFLQLAQLLLQQLLVLCLVAPQQFQEKEKAWAAPCLVCNVVGLSVLSNLCSVNNDHRRDPCSVVSVVVCVVSNYYYYYHYDHPDPPDDNGKMWMWTAGPVRDIWIWIKGRPGPSWIWTQDIPQWGDTDGPPAWKKKWWFQAPPCLVVQLVVLCVVVVWAWPDWDWIAHPPRRRTTMIITGTRDDDDPVSLVSRCPPPGTDDMGID

Sequence (216 aa):
MFDILGPVMIGPSSSHTAGAARIGKMAHKFAGDDIKSVDFYLHGSFAKTYRGHGTDKALLAGVLGFGESDDRLREAFEIAAQRGVAYSFQEKDLGDLMHPNSVKIVIRRTDDSEVVLIGSSIGGGNINIVHLNGIDLTISGEHPTIIVRHNTSKGIISGMTNILMACNLDVLYMSFHKKKNRDDEGVMVIEVSDVVSDEALRAIRTFPGIVDVYLI

Secondary structure (DSSP, 8-state):
---------SSS-IIIIIIHHHHHHHHHHHH-S-EEEEEEEE-HHHHHHHHHHTHHHHHHHHHTT--TT-GGGGGHHHHHHHTT-EEEEEE----TTS-TTEEEEEEEETTS-EEEEEEEEEETTEEEEEEETTEEEEE--SS-EEEEEES--SSHHHHHHHHHHHTT--EEEEEEEEETTEEEEEEEEEEESSPPPHHHHHHHHTSTTEEEEEE-